Protein AF-A0A350V655-F1 (afdb_monomer_lite)

pLDDT: mean 82.59, std 9.36, range [51.19, 95.25]

Sequence (302 aa):
MINDILISLKDNIQKRSKNPILGTFTVVYIIKNWELFYSVLFFDSNLNLEQRLQYIRNYFQYHNFWSNFFECALISVLVVFLTYLSLAFGRYVSSFYSSKVEKWIFKNTDNKKIVLKDEYDELMEKKIKFEKKYEQERNEKTDIIVARDEEINRYLELIASKNDNEVINNLKAENESMRSQIRGLNQERESLKKLIENQQEKIKQIENNIIESDNELVSTNITRKTYKELVNSHQLELFEKVNFDANAGKEYWGVSQSYDKLISMGLVKIIRTTNSNFYRVELTDLGQAVAKMILNDKLNNK

Radius of gyration: 83.19 Å; chains: 1; bounding box: 153×52×204 Å

Secondary structure (DSSP, 8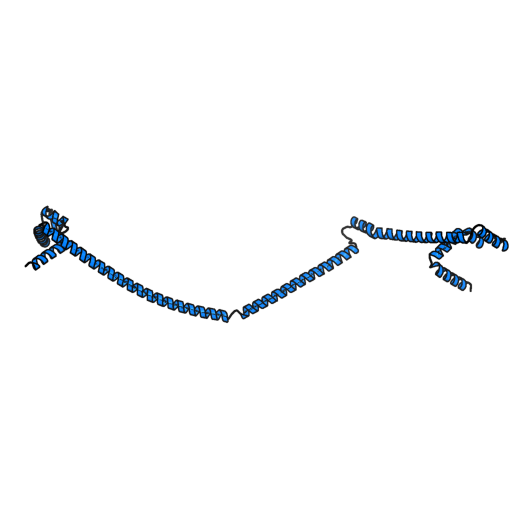-state):
-HHHHHHHHHHHHHHHHTSHHHHHHHHHHHHHTHHHHHHHHS--TT--HHHHHHHHHHHHHHS-HHHHHHHHHHHHHHHHHHHHHHHHHHHHHHHHIIIIIHHHHHHHH-TTT---HHHHHHHHHHHHHHHHHHHHHHHHHHHHHHHHHHHHHHHHHHHHHHSSSHHHHHHHHHHHHHHHHHHHHHHHHHHHHHHHHHHHHHHHHHHHHHHHHHHHHHHHHHHHHHHHHHHHTT-HHHHHHHHHHHHTT-EEES--GGGHHHHHTTSEEEEE-SSSSEEEEEE-HHHHHHHHHHHHHHHHT-

Structure (mmCIF, N/CA/C/O backbone):
data_AF-A0A350V655-F1
#
_entry.id   AF-A0A350V655-F1
#
loop_
_atom_site.group_PDB
_atom_site.id
_atom_site.type_symbol
_atom_site.label_atom_id
_atom_site.label_alt_id
_atom_site.label_comp_id
_atom_site.label_asym_id
_atom_site.label_entity_id
_atom_site.label_seq_id
_atom_site.pdbx_PDB_ins_code
_atom_site.Cartn_x
_atom_site.Cartn_y
_atom_site.Cartn_z
_atom_site.occupancy
_atom_site.B_iso_or_equiv
_atom_site.auth_seq_id
_atom_site.auth_comp_id
_atom_site.auth_asym_id
_atom_site.auth_atom_id
_atom_site.pdbx_PDB_model_num
ATOM 1 N N . MET A 1 1 ? 55.830 -9.865 -66.331 1.00 56.59 1 MET A N 1
ATOM 2 C CA . MET A 1 1 ? 56.252 -8.457 -66.520 1.00 56.59 1 MET A CA 1
ATOM 3 C C . MET A 1 1 ? 55.086 -7.501 -66.754 1.00 56.59 1 MET A C 1
ATOM 5 O O . MET A 1 1 ? 54.827 -6.711 -65.862 1.00 56.59 1 MET A O 1
ATOM 9 N N . ILE A 1 2 ? 54.345 -7.558 -67.873 1.00 60.03 2 ILE A N 1
ATOM 10 C CA . ILE A 1 2 ? 53.200 -6.639 -68.106 1.00 60.03 2 ILE A CA 1
ATOM 11 C C . ILE A 1 2 ? 52.105 -6.823 -67.041 1.00 60.03 2 ILE A C 1
ATOM 13 O O . ILE A 1 2 ? 51.605 -5.848 -66.491 1.00 60.03 2 ILE A O 1
ATOM 17 N N . ASN A 1 3 ? 51.806 -8.072 -66.676 1.00 63.88 3 ASN A N 1
ATOM 18 C CA . ASN A 1 3 ? 50.834 -8.374 -65.624 1.00 63.88 3 ASN A CA 1
ATOM 19 C C . ASN A 1 3 ? 51.290 -7.876 -64.243 1.00 63.88 3 ASN A C 1
ATOM 21 O O . ASN A 1 3 ? 50.474 -7.349 -63.501 1.00 63.88 3 ASN A O 1
ATOM 25 N N . ASP A 1 4 ? 52.586 -7.945 -63.924 1.00 70.12 4 ASP A N 1
ATOM 26 C CA . ASP A 1 4 ? 53.128 -7.462 -62.642 1.00 70.12 4 ASP A CA 1
ATOM 27 C C . ASP A 1 4 ? 53.111 -5.924 -62.559 1.00 70.12 4 ASP A C 1
ATOM 29 O O . ASP A 1 4 ? 52.858 -5.342 -61.501 1.00 70.12 4 ASP A O 1
ATOM 33 N N . ILE A 1 5 ? 53.306 -5.245 -63.695 1.00 72.44 5 ILE A N 1
ATOM 34 C CA . ILE A 1 5 ? 53.156 -3.787 -63.820 1.00 72.44 5 ILE A CA 1
ATOM 35 C C . ILE A 1 5 ? 51.682 -3.386 -63.664 1.00 72.44 5 ILE A C 1
ATOM 37 O O . ILE A 1 5 ? 51.371 -2.454 -62.929 1.00 72.44 5 ILE A O 1
ATOM 41 N N . LEU A 1 6 ? 50.750 -4.114 -64.285 1.00 72.50 6 LEU A N 1
ATOM 42 C CA . LEU A 1 6 ? 49.314 -3.855 -64.132 1.00 72.50 6 LEU A CA 1
ATOM 43 C C . LEU A 1 6 ? 48.821 -4.123 -62.705 1.00 72.50 6 LEU A C 1
ATOM 45 O O . LEU A 1 6 ? 48.023 -3.345 -62.186 1.00 72.50 6 LEU A O 1
ATOM 49 N N . ILE A 1 7 ? 49.316 -5.175 -62.049 1.00 74.50 7 ILE A N 1
ATOM 50 C CA . ILE A 1 7 ? 48.979 -5.500 -60.656 1.00 74.50 7 ILE A CA 1
ATOM 51 C C . ILE A 1 7 ? 49.540 -4.430 -59.709 1.00 74.50 7 ILE A C 1
ATOM 53 O O . ILE A 1 7 ? 48.806 -3.924 -58.865 1.00 74.50 7 ILE A O 1
ATOM 57 N N . SER A 1 8 ? 50.790 -3.996 -59.891 1.00 69.31 8 SER A N 1
ATOM 58 C CA . SER A 1 8 ? 51.398 -2.945 -59.057 1.00 69.31 8 SER A CA 1
ATOM 59 C C . SER A 1 8 ? 50.798 -1.548 -59.283 1.00 69.31 8 SER A C 1
ATOM 61 O O . SER A 1 8 ? 50.688 -0.764 -58.335 1.00 69.31 8 SER A O 1
ATOM 63 N N . LEU A 1 9 ? 50.343 -1.234 -60.501 1.00 70.00 9 LEU A N 1
ATOM 64 C CA . LEU A 1 9 ? 49.565 -0.024 -60.784 1.00 70.00 9 LEU A CA 1
ATOM 65 C C . LEU A 1 9 ? 48.169 -0.107 -60.167 1.00 70.00 9 LEU A C 1
ATOM 67 O O . LEU A 1 9 ? 47.741 0.845 -59.518 1.00 70.00 9 LEU A O 1
ATOM 71 N N . LYS A 1 10 ? 47.483 -1.248 -60.300 1.00 75.81 10 LYS A N 1
ATOM 72 C CA . LYS A 1 10 ? 46.170 -1.484 -59.689 1.00 75.81 10 LYS A CA 1
ATOM 73 C C . LYS A 1 10 ? 46.236 -1.369 -58.169 1.00 75.81 10 LYS A C 1
ATOM 75 O O . LYS A 1 10 ? 45.408 -0.670 -57.598 1.00 75.81 10 LYS A O 1
ATOM 80 N N . ASP A 1 11 ? 47.242 -1.955 -57.526 1.00 72.44 11 ASP A N 1
ATOM 81 C CA . ASP A 1 11 ? 47.424 -1.880 -56.073 1.00 72.44 11 ASP A CA 1
ATOM 82 C C . ASP A 1 11 ? 47.745 -0.457 -55.598 1.00 72.44 11 ASP A C 1
ATOM 84 O O . ASP A 1 11 ? 47.251 -0.025 -54.553 1.00 72.44 11 ASP A O 1
ATOM 88 N N . ASN A 1 12 ? 48.524 0.313 -56.365 1.00 68.44 12 ASN A N 1
ATOM 89 C CA . ASN A 1 12 ? 48.791 1.721 -56.058 1.00 68.44 12 ASN A CA 1
ATOM 90 C C . ASN A 1 12 ? 47.565 2.611 -56.268 1.00 68.44 12 ASN A C 1
ATOM 92 O O . ASN A 1 12 ? 47.279 3.463 -55.423 1.00 68.44 12 ASN A O 1
ATOM 96 N N . ILE A 1 13 ? 46.819 2.401 -57.353 1.00 69.00 13 ILE A N 1
ATOM 97 C CA . ILE A 1 13 ? 45.559 3.098 -57.618 1.00 69.00 13 ILE A CA 1
ATOM 98 C C . ILE A 1 13 ? 44.549 2.737 -56.530 1.00 69.00 13 ILE A C 1
ATOM 100 O O . ILE A 1 13 ? 43.939 3.632 -55.964 1.00 69.00 13 ILE A O 1
ATOM 104 N N . GLN A 1 14 ? 44.436 1.468 -56.138 1.00 67.94 14 GLN A N 1
ATOM 105 C CA . GLN A 1 14 ? 43.523 1.023 -55.088 1.00 67.94 14 GLN A CA 1
ATOM 106 C C . GLN A 1 14 ? 43.911 1.584 -53.714 1.00 67.94 14 GLN A C 1
ATOM 108 O O . GLN A 1 14 ? 43.038 2.011 -52.960 1.00 67.94 14 GLN A O 1
ATOM 113 N N . LYS A 1 15 ? 45.205 1.651 -53.375 1.00 65.38 15 LYS A N 1
ATOM 114 C CA . LYS A 1 15 ? 45.674 2.262 -52.117 1.00 65.38 15 LYS A CA 1
ATOM 115 C C . LYS A 1 15 ? 45.481 3.782 -52.087 1.00 65.38 15 LYS A C 1
ATOM 117 O O . LYS A 1 15 ? 45.129 4.305 -51.034 1.00 65.38 15 LYS A O 1
ATOM 122 N N . ARG A 1 16 ? 45.669 4.490 -53.207 1.00 59.31 16 ARG A N 1
ATOM 123 C CA . ARG A 1 16 ? 45.505 5.959 -53.288 1.00 59.31 16 ARG A CA 1
ATOM 124 C C . ARG A 1 16 ? 44.051 6.397 -53.506 1.00 59.31 16 ARG A C 1
ATOM 126 O O . ARG A 1 16 ? 43.653 7.430 -52.981 1.00 59.31 16 ARG A O 1
ATOM 133 N N . SER A 1 17 ? 43.242 5.586 -54.186 1.00 60.31 17 SER A N 1
ATOM 134 C CA . SER A 1 17 ? 41.799 5.791 -54.398 1.00 60.31 17 SER A CA 1
ATOM 135 C C . SER A 1 17 ? 40.975 5.564 -53.124 1.00 60.31 17 SER A C 1
ATOM 137 O O . SER A 1 17 ? 39.881 6.107 -53.008 1.00 60.31 17 SER A O 1
ATOM 139 N N . LYS A 1 18 ? 41.527 4.867 -52.115 1.00 66.12 18 LYS A N 1
ATOM 140 C CA . LYS A 1 18 ? 40.966 4.838 -50.750 1.00 66.12 18 LYS A CA 1
ATOM 141 C C . LYS A 1 18 ? 40.900 6.218 -50.091 1.00 66.12 18 LYS A C 1
ATOM 143 O O . LYS A 1 18 ? 40.160 6.367 -49.125 1.00 66.12 18 LYS A O 1
ATOM 148 N N . ASN A 1 19 ? 41.655 7.209 -50.575 1.00 73.56 19 ASN A N 1
ATOM 149 C CA . ASN A 1 19 ? 41.473 8.591 -50.157 1.00 73.56 19 ASN A CA 1
ATOM 150 C C . ASN A 1 19 ? 40.408 9.247 -51.062 1.00 73.56 19 ASN A C 1
ATOM 152 O O . ASN A 1 19 ? 40.711 9.570 -52.217 1.00 73.56 19 ASN A O 1
ATOM 156 N N . PRO A 1 20 ? 39.176 9.465 -50.561 1.00 74.50 20 PRO A N 1
ATOM 157 C CA . PRO A 1 20 ? 38.075 9.988 -51.370 1.00 74.50 20 PRO A CA 1
ATOM 158 C C . PRO A 1 20 ? 38.376 11.379 -51.942 1.00 74.50 20 PRO A C 1
ATOM 160 O O . PRO A 1 20 ? 37.878 11.718 -53.015 1.00 74.50 20 PRO A O 1
ATOM 163 N N . ILE A 1 21 ? 39.238 12.161 -51.283 1.00 79.62 21 ILE A N 1
ATOM 164 C CA . ILE A 1 21 ? 39.638 13.495 -51.743 1.00 79.62 21 ILE A CA 1
ATOM 165 C C . ILE A 1 21 ? 40.562 13.384 -52.955 1.00 79.62 21 ILE A C 1
ATOM 167 O O . ILE A 1 21 ? 40.331 14.056 -53.954 1.00 79.62 21 ILE A O 1
ATOM 171 N N . LEU A 1 22 ? 41.569 12.504 -52.911 1.00 82.44 22 LEU A N 1
ATOM 172 C CA . LEU A 1 22 ? 42.492 12.315 -54.037 1.00 82.44 22 LEU A CA 1
ATOM 173 C C . LEU A 1 22 ? 41.791 11.706 -55.254 1.00 82.44 22 LEU A C 1
ATOM 175 O O . LEU A 1 22 ? 42.066 12.114 -56.381 1.00 82.44 22 LEU A O 1
ATOM 179 N N . GLY A 1 23 ? 40.869 10.764 -55.035 1.00 83.75 23 GLY A N 1
ATOM 180 C CA . GLY A 1 23 ? 40.060 10.189 -56.111 1.00 83.75 23 GLY A CA 1
ATOM 181 C C . GLY A 1 23 ? 39.175 11.241 -56.779 1.00 83.75 23 GLY A C 1
ATOM 182 O O . GLY A 1 23 ? 39.242 11.412 -57.995 1.00 83.75 23 GLY A O 1
ATOM 183 N N . THR A 1 24 ? 38.418 12.001 -55.981 1.00 88.12 24 THR A N 1
ATOM 184 C CA . THR A 1 24 ? 37.552 13.078 -56.491 1.00 88.12 24 THR A CA 1
ATOM 185 C C . THR A 1 24 ? 38.370 14.153 -57.200 1.00 88.12 24 THR A C 1
ATOM 187 O O . THR A 1 24 ? 38.018 14.550 -58.306 1.00 88.12 24 THR A O 1
ATOM 190 N N . PHE A 1 25 ? 39.509 14.549 -56.628 1.00 90.69 25 PHE A N 1
ATOM 191 C CA . PHE A 1 25 ? 40.435 15.488 -57.255 1.00 90.69 25 PHE A CA 1
ATOM 192 C C . PHE A 1 25 ? 40.953 15.009 -58.602 1.00 90.69 25 PHE A C 1
ATOM 194 O O . PHE A 1 25 ? 40.927 15.766 -59.566 1.00 90.69 25 PHE A O 1
ATOM 201 N N . THR A 1 26 ? 41.366 13.746 -58.693 1.00 88.12 26 THR A N 1
ATOM 202 C CA . THR A 1 26 ? 41.829 13.164 -59.958 1.00 88.12 26 THR A CA 1
ATOM 203 C C . THR A 1 26 ? 40.739 13.240 -61.028 1.00 88.12 26 THR A C 1
ATOM 205 O O . THR A 1 26 ? 41.007 13.674 -62.145 1.00 88.12 26 THR A O 1
ATOM 208 N N . VAL A 1 27 ? 39.498 12.882 -60.684 1.00 89.06 27 VAL A N 1
ATOM 209 C CA . VAL A 1 27 ? 38.359 12.919 -61.616 1.00 89.06 27 VAL A CA 1
ATOM 210 C C . VAL A 1 27 ? 38.028 14.351 -62.041 1.00 89.06 27 VAL A C 1
ATOM 212 O O . VAL A 1 27 ? 37.918 14.619 -63.235 1.00 89.06 27 VAL A O 1
ATOM 215 N N . VAL A 1 28 ? 37.922 15.285 -61.092 1.00 92.31 28 VAL A N 1
ATOM 216 C CA . VAL A 1 28 ? 37.649 16.706 -61.371 1.00 92.31 28 VAL A CA 1
ATOM 217 C C . VAL A 1 28 ? 38.747 17.309 -62.243 1.00 92.31 28 VAL A C 1
ATOM 219 O O . VAL A 1 28 ? 38.447 18.013 -63.205 1.00 92.31 28 VAL A O 1
ATOM 222 N N . TYR A 1 29 ? 40.012 16.999 -61.953 1.00 91.25 29 TYR A N 1
ATOM 223 C CA . TYR A 1 29 ? 41.146 17.482 -62.730 1.00 91.25 29 TYR A CA 1
ATOM 224 C C . TYR A 1 29 ? 41.112 16.952 -64.168 1.00 91.25 29 TYR A C 1
ATOM 226 O O . TYR A 1 29 ? 41.324 17.734 -65.092 1.00 91.25 29 TYR A O 1
ATOM 234 N N . ILE A 1 30 ? 40.793 15.668 -64.373 1.00 90.00 30 ILE A N 1
ATOM 235 C CA . ILE A 1 30 ? 40.651 15.077 -65.714 1.00 90.00 30 ILE A CA 1
ATOM 236 C C . ILE A 1 30 ? 39.501 15.719 -66.489 1.00 90.00 30 ILE A C 1
ATOM 238 O O . ILE A 1 30 ? 39.691 16.095 -67.640 1.00 90.00 30 ILE A O 1
ATOM 242 N N . ILE A 1 31 ? 38.330 15.876 -65.865 1.00 91.31 31 ILE A N 1
ATOM 243 C CA . ILE A 1 31 ? 37.149 16.463 -66.517 1.00 91.31 31 ILE A CA 1
ATOM 244 C C . ILE A 1 31 ? 37.403 17.926 -66.888 1.00 91.31 31 ILE A C 1
ATOM 246 O O . ILE A 1 31 ? 37.056 18.361 -67.982 1.00 91.31 31 ILE A O 1
ATOM 250 N N . LYS A 1 32 ? 38.020 18.701 -65.995 1.00 88.88 32 LYS A N 1
ATOM 251 C CA . LYS A 1 32 ? 38.273 20.119 -66.252 1.00 88.88 32 LYS A CA 1
ATOM 252 C C . LYS A 1 32 ? 39.382 20.338 -67.279 1.00 88.88 32 LYS A C 1
ATOM 254 O O . LYS A 1 32 ? 39.274 21.223 -68.118 1.00 88.88 32 LYS A O 1
ATOM 259 N N . ASN A 1 33 ? 40.431 19.521 -67.235 1.00 90.06 33 ASN A N 1
ATOM 260 C CA . ASN A 1 33 ? 41.549 19.578 -68.176 1.00 90.06 33 ASN A CA 1
ATOM 261 C C . ASN A 1 33 ? 41.369 18.570 -69.316 1.00 90.06 33 ASN A C 1
ATOM 263 O O . ASN A 1 33 ? 42.355 18.027 -69.816 1.00 90.06 33 ASN A O 1
ATOM 267 N N . TRP A 1 34 ? 40.124 18.280 -69.712 1.00 89.00 34 TRP A N 1
ATOM 268 C CA . TRP A 1 34 ? 39.843 17.195 -70.651 1.00 89.00 34 TRP A CA 1
ATOM 269 C C . TRP A 1 34 ? 40.555 17.399 -71.990 1.00 89.00 34 TRP A C 1
ATOM 271 O O . TRP A 1 34 ? 40.986 16.417 -72.571 1.00 89.00 34 TRP A O 1
ATOM 281 N N . GLU A 1 35 ? 40.766 18.640 -72.441 1.00 84.81 35 GLU A N 1
ATOM 282 C CA . GLU A 1 35 ? 41.516 18.957 -73.667 1.00 84.81 35 GLU A CA 1
ATOM 283 C C . GLU A 1 35 ? 42.987 18.520 -73.583 1.00 84.81 35 GLU A C 1
ATOM 285 O O . GLU A 1 35 ? 43.537 17.958 -74.533 1.00 84.81 35 GLU A O 1
ATOM 290 N N . LEU A 1 36 ? 43.623 18.700 -72.420 1.00 86.00 36 LEU A N 1
ATOM 291 C CA . LEU A 1 36 ? 44.989 18.238 -72.169 1.00 86.00 36 LEU A CA 1
ATOM 292 C C . LEU A 1 36 ? 45.051 16.705 -72.156 1.00 86.00 36 LEU A C 1
ATOM 294 O O . LEU A 1 36 ? 45.946 16.115 -72.752 1.00 86.00 36 LEU A O 1
ATOM 298 N N . PHE A 1 37 ? 44.097 16.039 -71.504 1.00 85.19 37 PHE A N 1
ATOM 299 C CA . PHE A 1 37 ? 44.066 14.573 -71.473 1.00 85.19 37 PHE A CA 1
ATOM 300 C C . PHE A 1 37 ? 43.692 13.970 -72.829 1.00 85.19 37 PHE A C 1
ATOM 302 O O . PHE A 1 37 ? 44.293 12.985 -73.249 1.00 85.19 37 PHE A O 1
ATOM 309 N N . TYR A 1 38 ? 42.731 14.569 -73.527 1.00 84.19 38 TYR A N 1
ATOM 310 C CA . TYR A 1 38 ? 42.277 14.142 -74.842 1.00 84.19 38 TYR A CA 1
ATOM 311 C C . TYR A 1 38 ? 43.380 14.304 -75.876 1.00 84.19 38 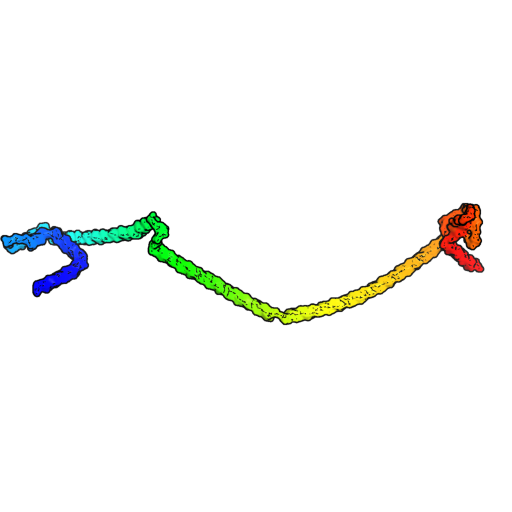TYR A C 1
ATOM 313 O O . TYR A 1 38 ? 43.653 13.353 -76.597 1.00 84.19 38 TYR A O 1
ATOM 321 N N . SER A 1 39 ? 44.063 15.454 -75.896 1.00 81.31 39 SER A N 1
ATOM 322 C CA . SER A 1 39 ? 45.237 15.632 -76.750 1.00 81.31 39 SER A CA 1
ATOM 323 C C . SER A 1 39 ? 46.270 14.550 -76.445 1.00 81.31 39 SER A C 1
ATOM 325 O O . SER A 1 39 ? 46.598 13.796 -77.346 1.00 81.31 39 SER A O 1
ATOM 327 N N . VAL A 1 40 ? 46.678 14.358 -75.183 1.00 79.75 40 VAL A N 1
ATOM 328 C CA . VAL A 1 40 ? 47.679 13.342 -74.796 1.00 79.75 40 VAL A CA 1
ATOM 329 C C . VAL A 1 40 ? 47.305 11.908 -75.205 1.00 79.75 40 VAL A C 1
ATOM 331 O O . VAL A 1 40 ? 48.194 11.136 -75.573 1.00 79.75 40 VAL A O 1
ATOM 334 N N . LEU A 1 41 ? 46.023 11.538 -75.136 1.00 80.00 41 LEU A N 1
ATOM 335 C CA . LEU A 1 41 ? 45.550 10.167 -75.365 1.00 80.00 41 LEU A CA 1
ATOM 336 C C . LEU A 1 41 ? 45.116 9.878 -76.812 1.00 80.00 41 LEU A C 1
ATOM 338 O O . LEU A 1 41 ? 45.267 8.743 -77.262 1.00 80.00 41 LEU A O 1
ATOM 342 N N . PHE A 1 42 ? 44.590 10.866 -77.538 1.00 74.44 42 PHE A N 1
ATOM 343 C CA . PHE A 1 42 ? 43.956 10.701 -78.853 1.00 74.44 42 PHE A CA 1
ATOM 344 C C . PHE A 1 42 ? 44.612 11.590 -79.915 1.00 74.44 42 PHE A C 1
ATOM 346 O O . PHE A 1 42 ? 43.968 12.429 -80.546 1.00 74.44 42 PHE A O 1
ATOM 353 N N . PHE A 1 43 ? 45.914 11.400 -80.123 1.00 68.25 43 PHE A N 1
ATOM 354 C CA . PHE A 1 43 ? 46.646 12.118 -81.163 1.00 68.25 43 PHE A CA 1
ATOM 355 C C . PHE A 1 43 ? 46.505 11.482 -82.546 1.00 68.25 43 PHE A C 1
ATOM 357 O O . PHE A 1 43 ? 46.532 10.261 -82.701 1.00 68.25 43 PHE A O 1
ATOM 364 N N . ASP A 1 44 ? 46.461 12.345 -83.560 1.00 68.50 44 ASP A N 1
ATOM 365 C CA . ASP A 1 44 ? 46.576 11.954 -84.958 1.00 68.50 44 ASP A CA 1
ATOM 366 C C . ASP A 1 44 ? 48.002 11.449 -85.261 1.00 68.50 44 ASP A C 1
ATOM 368 O O . ASP A 1 44 ? 49.003 12.016 -84.806 1.00 68.50 44 ASP A O 1
ATOM 372 N N . SER A 1 45 ? 48.099 10.366 -86.033 1.00 68.44 45 SER A N 1
ATOM 373 C CA . SER A 1 45 ? 49.349 9.642 -86.326 1.00 68.44 45 SER A CA 1
ATOM 374 C C . SER A 1 45 ? 50.410 10.478 -87.059 1.00 68.44 45 SER A C 1
ATOM 376 O O . SER A 1 45 ? 51.583 10.110 -87.074 1.00 68.44 45 SER A O 1
ATOM 378 N N . ASN A 1 46 ? 50.014 11.633 -87.601 1.00 69.81 46 ASN A N 1
ATOM 379 C CA . ASN A 1 46 ? 50.835 12.509 -88.436 1.00 69.81 46 ASN A CA 1
ATOM 380 C C . ASN A 1 46 ? 51.576 13.634 -87.678 1.00 69.81 46 ASN A C 1
ATOM 382 O O . ASN A 1 46 ? 52.259 14.437 -88.312 1.00 69.81 46 ASN A O 1
ATOM 386 N N . LEU A 1 47 ? 51.461 13.733 -86.345 1.00 71.00 47 LEU A N 1
ATOM 387 C CA . LEU A 1 47 ? 52.100 14.807 -85.560 1.00 71.00 47 LEU A CA 1
ATOM 388 C C . LEU A 1 47 ? 53.480 14.420 -85.002 1.00 71.00 47 LEU A C 1
ATOM 390 O O . LEU A 1 47 ? 53.610 13.449 -84.242 1.00 71.00 47 LEU A O 1
ATOM 394 N N . ASN A 1 48 ? 54.485 15.258 -85.287 1.00 77.56 48 ASN A N 1
ATOM 395 C CA . ASN A 1 48 ? 55.857 15.133 -84.778 1.00 77.56 48 ASN A CA 1
ATOM 396 C C . ASN A 1 48 ? 55.942 15.445 -83.272 1.00 77.56 48 ASN A C 1
ATOM 398 O O . ASN A 1 48 ? 55.209 16.286 -82.753 1.00 77.56 48 ASN A O 1
ATOM 402 N N . LEU A 1 49 ? 56.877 14.800 -82.560 1.00 77.69 49 LEU A N 1
ATOM 403 C CA . LEU A 1 49 ? 57.079 14.953 -81.106 1.00 77.69 49 LEU A CA 1
ATOM 404 C C . LEU A 1 49 ? 57.227 16.421 -80.663 1.00 77.69 49 LEU A C 1
ATOM 406 O O . LEU A 1 49 ? 56.731 16.809 -79.607 1.00 77.69 49 LEU A O 1
ATOM 410 N N . GLU A 1 50 ? 57.878 17.243 -81.482 1.00 81.19 50 GLU A N 1
ATOM 411 C CA . GLU A 1 50 ? 58.099 18.663 -81.208 1.00 81.19 50 GLU A CA 1
ATOM 412 C C . GLU A 1 50 ? 56.790 19.464 -81.164 1.00 81.19 50 GLU A C 1
ATOM 414 O O . GLU A 1 50 ? 56.564 20.233 -80.229 1.00 81.19 50 GLU A O 1
ATOM 419 N N . GLN A 1 51 ? 55.872 19.195 -82.096 1.00 80.56 51 GLN A N 1
ATOM 420 C CA . GLN A 1 51 ? 54.547 19.822 -82.127 1.00 80.56 51 GLN A CA 1
ATOM 421 C C . GLN A 1 51 ? 53.723 19.444 -80.886 1.00 80.56 51 GLN A C 1
ATOM 423 O O . GLN A 1 51 ? 52.964 20.261 -80.367 1.00 80.56 51 GLN A O 1
ATOM 428 N N . ARG A 1 52 ? 53.925 18.232 -80.348 1.00 77.62 52 ARG A N 1
ATOM 429 C CA . ARG A 1 52 ? 53.259 17.763 -79.118 1.00 77.62 52 ARG A CA 1
ATOM 430 C C . ARG A 1 52 ? 53.737 18.530 -77.893 1.00 77.62 52 ARG A C 1
ATOM 432 O O . ARG A 1 52 ? 52.929 19.003 -77.096 1.00 77.62 52 ARG A O 1
ATOM 439 N N . LEU A 1 53 ? 55.052 18.680 -77.753 1.00 82.56 53 LEU A N 1
ATOM 440 C CA . LEU A 1 53 ? 55.633 19.462 -76.663 1.00 82.56 53 LEU A CA 1
ATOM 441 C C . LEU A 1 53 ? 55.230 20.933 -76.767 1.00 82.56 53 LEU A C 1
ATOM 443 O O . LEU A 1 53 ? 54.964 21.560 -75.743 1.00 82.56 53 LEU A O 1
ATOM 447 N N . GLN A 1 54 ? 55.140 21.472 -77.984 1.00 85.00 54 GLN A N 1
ATOM 448 C CA . GLN A 1 54 ? 54.685 22.839 -78.212 1.00 85.00 54 GLN A CA 1
ATOM 449 C C . GLN A 1 54 ? 53.218 23.031 -77.811 1.00 85.00 54 GLN A C 1
ATOM 451 O O . GLN A 1 54 ? 52.915 23.999 -77.121 1.00 85.00 54 GLN A O 1
ATOM 456 N N . TYR A 1 55 ? 52.326 22.094 -78.146 1.00 84.62 55 TYR A N 1
ATOM 457 C CA . TYR A 1 55 ? 50.926 22.150 -77.715 1.00 84.62 55 TYR A CA 1
ATOM 458 C C . TYR A 1 55 ? 50.794 22.152 -76.184 1.00 84.62 55 TYR A C 1
ATOM 460 O O . TYR A 1 55 ? 50.126 23.019 -75.625 1.00 84.62 55 TYR A O 1
ATOM 468 N N . ILE A 1 56 ? 51.491 21.244 -75.490 1.00 84.62 56 ILE A N 1
ATOM 469 C CA . ILE A 1 56 ? 51.463 21.170 -74.018 1.00 84.62 56 ILE A CA 1
ATOM 470 C C . ILE A 1 56 ? 52.036 22.450 -73.391 1.00 84.62 56 ILE A C 1
ATOM 472 O O . ILE A 1 56 ? 51.491 22.965 -72.415 1.00 84.62 56 ILE A O 1
ATOM 476 N N . ARG A 1 57 ? 53.122 22.998 -73.954 1.00 85.12 57 ARG A N 1
ATOM 477 C CA . ARG A 1 57 ? 53.700 24.272 -73.494 1.00 85.12 57 ARG A CA 1
ATOM 478 C C . ARG A 1 57 ? 52.719 25.426 -73.674 1.00 85.12 57 ARG A C 1
ATOM 480 O O . ARG A 1 57 ? 52.536 26.191 -72.733 1.00 85.12 57 ARG A O 1
ATOM 487 N N . ASN A 1 58 ? 52.064 25.515 -74.830 1.00 87.00 58 ASN A N 1
ATOM 488 C CA . ASN A 1 58 ? 51.058 26.540 -75.098 1.00 87.00 58 ASN A CA 1
ATOM 489 C C . ASN A 1 58 ? 49.875 26.403 -74.129 1.00 87.00 58 ASN A C 1
ATOM 491 O O . ASN A 1 58 ? 49.443 27.398 -73.554 1.00 87.00 58 ASN A O 1
ATOM 495 N N . TYR A 1 59 ? 49.411 25.179 -73.861 1.00 87.25 59 TYR A N 1
ATOM 496 C CA . TYR A 1 59 ? 48.346 24.927 -72.889 1.00 87.25 59 TYR A CA 1
ATOM 497 C C . TYR A 1 59 ? 48.674 25.514 -71.509 1.00 87.25 59 TYR A C 1
ATOM 499 O O . TYR A 1 59 ? 47.867 26.253 -70.951 1.00 87.25 59 TYR A O 1
ATOM 507 N N . PHE A 1 60 ? 49.880 25.269 -70.984 1.00 85.81 60 PHE A N 1
ATOM 508 C CA . PHE A 1 60 ? 50.301 25.815 -69.685 1.00 85.81 60 PHE A CA 1
ATOM 509 C C . PHE A 1 60 ? 50.689 27.304 -69.707 1.00 85.81 60 PHE A C 1
ATOM 511 O O . PHE A 1 60 ? 50.822 27.907 -68.642 1.00 85.81 60 PHE A O 1
ATOM 518 N N . GLN A 1 61 ? 50.852 27.914 -70.886 1.00 85.19 61 GLN A N 1
ATOM 519 C CA . GLN A 1 61 ? 50.975 29.370 -71.014 1.00 85.19 61 GLN A CA 1
ATOM 520 C C . GLN A 1 61 ? 49.619 30.065 -70.868 1.00 85.19 61 GLN A C 1
ATOM 522 O O . GLN A 1 61 ? 49.532 31.084 -70.185 1.00 85.19 61 GLN A O 1
ATOM 527 N N . TYR A 1 62 ? 48.563 29.510 -71.470 1.00 84.56 62 TYR A N 1
ATOM 528 C CA . TYR A 1 62 ? 47.204 30.055 -71.360 1.00 84.56 62 TYR A CA 1
ATOM 529 C C . TYR A 1 62 ? 46.518 29.662 -70.045 1.00 84.56 62 TYR A C 1
ATOM 531 O O . TYR A 1 62 ? 45.777 30.456 -69.468 1.00 84.56 62 TYR A O 1
ATOM 539 N N . HIS A 1 63 ? 46.805 28.465 -69.531 1.00 85.44 63 HIS A N 1
ATOM 540 C CA . HIS A 1 63 ? 46.278 27.964 -68.267 1.00 85.44 63 HIS A CA 1
ATOM 541 C C . HIS A 1 63 ? 47.393 27.850 -67.230 1.00 85.44 63 HIS A C 1
ATOM 543 O O . HIS A 1 63 ? 48.159 26.885 -67.213 1.00 85.44 63 HIS A O 1
ATOM 549 N N . ASN A 1 64 ? 47.454 28.817 -66.310 1.00 87.88 64 ASN A N 1
ATOM 550 C CA . ASN A 1 64 ? 48.399 28.764 -65.198 1.00 87.88 64 ASN A CA 1
ATOM 551 C C . ASN A 1 64 ? 48.168 27.487 -64.371 1.00 87.88 64 ASN A C 1
ATOM 553 O O . ASN A 1 64 ? 47.106 27.307 -63.767 1.00 87.88 64 ASN A O 1
ATOM 557 N N . PHE A 1 65 ? 49.191 26.628 -64.325 1.00 85.50 65 PHE A N 1
ATOM 558 C CA . PHE A 1 65 ? 49.158 25.342 -63.631 1.00 85.50 65 PHE A CA 1
ATOM 559 C C . PHE A 1 65 ? 48.678 25.473 -62.183 1.00 85.50 65 PHE A C 1
ATOM 561 O O . PHE A 1 65 ? 47.778 24.746 -61.771 1.00 85.50 65 PHE A O 1
ATOM 568 N N . TRP A 1 66 ? 49.235 26.419 -61.423 1.00 89.12 66 TRP A N 1
ATOM 569 C CA . TRP A 1 66 ? 48.922 26.571 -60.001 1.00 89.12 66 TRP A CA 1
ATOM 570 C C . TRP A 1 66 ? 47.488 27.037 -59.781 1.00 89.12 66 TRP A C 1
ATOM 572 O O . TRP A 1 66 ? 46.783 26.472 -58.951 1.00 89.12 66 TRP A O 1
ATOM 582 N N . SER A 1 67 ? 47.034 28.022 -60.558 1.00 88.44 67 SER A N 1
ATOM 583 C CA . SER A 1 67 ? 45.656 28.519 -60.473 1.00 88.44 67 SER A CA 1
ATOM 584 C C . SER A 1 67 ? 44.654 27.407 -60.780 1.00 88.44 67 SER A C 1
ATOM 586 O O . SER A 1 67 ? 43.737 27.161 -59.997 1.00 88.44 67 SER A O 1
ATOM 588 N N . ASN A 1 68 ? 44.889 26.660 -61.858 1.00 88.69 68 ASN A N 1
ATOM 589 C CA . ASN A 1 68 ? 44.019 25.567 -62.263 1.00 88.69 68 ASN A CA 1
ATOM 590 C C . ASN A 1 68 ? 44.042 24.400 -61.260 1.00 88.69 68 ASN A C 1
ATOM 592 O O . ASN A 1 68 ? 42.997 23.830 -60.941 1.00 88.69 68 ASN A O 1
ATOM 596 N N . PHE A 1 69 ? 45.214 24.086 -60.700 1.00 89.38 69 PHE A N 1
ATOM 597 C CA . PHE A 1 69 ? 45.373 23.079 -59.652 1.00 89.38 69 PHE A CA 1
ATOM 598 C C . PHE A 1 69 ? 44.565 23.432 -58.395 1.00 89.38 69 PHE A C 1
ATOM 600 O O . PHE A 1 69 ? 43.796 22.599 -57.913 1.00 89.38 69 PHE A O 1
ATOM 607 N N . PHE A 1 70 ? 44.682 24.664 -57.887 1.00 92.62 70 PHE A N 1
ATOM 608 C CA . PHE A 1 70 ? 43.924 25.110 -56.711 1.00 92.62 70 PHE A CA 1
ATOM 609 C C . PHE A 1 70 ? 42.420 25.160 -56.968 1.00 92.62 70 PHE A C 1
ATOM 611 O O . PHE A 1 70 ? 41.639 24.761 -56.105 1.00 92.62 70 PHE A O 1
ATOM 618 N N . GLU A 1 71 ? 42.002 25.593 -58.154 1.00 91.75 71 GLU A N 1
ATOM 619 C CA . GLU A 1 71 ? 40.586 25.624 -58.512 1.00 91.75 71 GLU A CA 1
ATOM 620 C C . GLU A 1 71 ? 40.000 24.204 -58.585 1.00 91.75 71 GLU A C 1
ATOM 622 O O . GLU A 1 71 ? 38.940 23.943 -58.018 1.00 91.75 71 GLU A O 1
ATOM 627 N N . CYS A 1 72 ? 40.727 23.249 -59.180 1.00 92.00 72 CYS A N 1
ATOM 628 C CA . CYS A 1 72 ? 40.350 21.833 -59.139 1.00 92.00 72 CYS A CA 1
ATOM 629 C C . CYS A 1 72 ? 40.273 21.313 -57.698 1.00 92.00 72 CYS A C 1
ATOM 631 O O . CYS A 1 72 ? 39.346 20.575 -57.361 1.00 92.00 72 CYS A O 1
ATOM 633 N N . ALA A 1 73 ? 41.220 21.697 -56.835 1.00 91.06 73 ALA A N 1
ATOM 634 C CA . ALA A 1 73 ? 41.251 21.270 -55.438 1.00 91.06 73 ALA A CA 1
ATOM 635 C C . ALA A 1 73 ? 40.024 21.781 -54.674 1.00 91.06 73 ALA A C 1
ATOM 637 O O . ALA A 1 73 ? 39.368 21.002 -53.981 1.00 91.06 73 ALA A O 1
ATOM 638 N N . LEU A 1 74 ? 39.660 23.049 -54.868 1.00 93.44 74 LEU A N 1
ATOM 639 C CA . LEU A 1 74 ? 38.492 23.666 -54.244 1.00 93.44 74 LEU A CA 1
ATOM 640 C C . LEU A 1 74 ? 37.189 23.014 -54.718 1.00 93.44 74 LEU A C 1
ATOM 642 O O . LEU A 1 74 ? 36.365 22.629 -53.887 1.00 93.44 74 LEU A O 1
ATOM 646 N N . ILE A 1 75 ? 37.027 22.817 -56.031 1.00 92.19 75 ILE A N 1
ATOM 647 C CA . ILE A 1 75 ? 35.855 22.128 -56.598 1.00 92.19 75 ILE A CA 1
ATOM 648 C C . ILE A 1 75 ? 35.743 20.714 -56.021 1.00 92.19 75 ILE A C 1
ATOM 650 O O . ILE A 1 75 ? 34.659 20.278 -55.647 1.00 92.19 75 ILE A O 1
ATOM 654 N N . SER A 1 76 ? 36.861 20.006 -55.881 1.00 91.06 76 SER A N 1
ATOM 655 C CA . SER A 1 76 ? 36.872 18.637 -55.356 1.00 91.06 76 SER A CA 1
ATOM 656 C C . SER A 1 76 ? 36.446 18.569 -53.895 1.00 91.06 76 SER A C 1
ATOM 658 O O . SER A 1 76 ? 35.654 17.703 -53.528 1.00 91.06 76 SER A O 1
ATOM 660 N N . VAL A 1 77 ? 36.918 19.503 -53.065 1.00 90.69 77 VAL A N 1
ATOM 661 C CA . VAL A 1 77 ? 36.466 19.633 -51.671 1.00 90.69 77 VAL A CA 1
ATOM 662 C C . VAL A 1 77 ? 34.967 19.925 -51.621 1.00 90.69 77 VAL A C 1
ATOM 664 O O . VAL A 1 77 ? 34.254 19.299 -50.839 1.00 90.69 77 VAL A O 1
ATOM 667 N N . LEU A 1 78 ? 34.472 20.813 -52.486 1.00 93.38 78 LEU A N 1
ATOM 668 C CA . LEU A 1 78 ? 33.053 21.156 -52.563 1.00 93.38 78 LEU A CA 1
ATOM 669 C C . LEU A 1 78 ? 32.192 19.956 -52.984 1.00 93.38 78 LEU A C 1
ATOM 671 O O . LEU A 1 78 ? 31.156 19.705 -52.372 1.00 93.38 78 LEU A O 1
ATOM 675 N N . VAL A 1 79 ? 32.627 19.173 -53.973 1.00 92.19 79 VAL A N 1
ATOM 676 C CA . VAL A 1 79 ? 31.926 17.955 -54.418 1.00 92.19 79 VAL A CA 1
ATOM 677 C C . VAL A 1 79 ? 31.871 16.911 -53.302 1.00 92.19 79 VAL A C 1
ATOM 679 O O . VAL A 1 79 ? 30.806 16.346 -53.038 1.00 92.19 79 VAL A O 1
ATOM 682 N N . VAL A 1 80 ? 32.985 16.675 -52.603 1.00 90.25 80 VAL A N 1
ATOM 683 C CA . VAL A 1 80 ? 33.023 15.758 -51.452 1.00 90.25 80 VAL A CA 1
ATOM 684 C C . VAL A 1 80 ? 32.093 16.252 -50.344 1.00 90.25 80 VAL A C 1
ATOM 686 O O . VAL A 1 80 ? 31.303 15.472 -49.810 1.00 90.25 80 VAL A O 1
ATOM 689 N N . PHE A 1 81 ? 32.128 17.548 -50.037 1.00 91.88 81 PHE A N 1
ATOM 690 C CA . PHE A 1 81 ? 31.252 18.165 -49.045 1.00 91.88 81 PHE A CA 1
ATOM 691 C C . PHE A 1 81 ? 29.769 17.981 -49.393 1.00 91.88 81 PHE A C 1
ATOM 693 O O . PHE A 1 81 ? 29.002 17.502 -48.558 1.00 91.88 81 PHE A O 1
ATOM 700 N N . LEU A 1 82 ? 29.369 18.277 -50.633 1.00 93.44 82 LEU A N 1
ATOM 701 C CA . LEU A 1 82 ? 27.995 18.079 -51.104 1.00 93.44 82 LEU A CA 1
ATOM 702 C C . LEU A 1 82 ? 27.569 16.611 -51.057 1.00 93.44 82 LEU A C 1
ATOM 704 O O . LEU A 1 82 ? 26.432 16.312 -50.694 1.00 93.44 82 LEU A O 1
ATOM 708 N N . THR A 1 83 ? 28.479 15.690 -51.371 1.00 91.00 83 THR A N 1
ATOM 709 C CA . THR A 1 83 ? 28.206 14.250 -51.298 1.00 91.00 83 THR A CA 1
ATOM 710 C C . THR A 1 83 ? 27.897 13.830 -49.863 1.00 91.00 83 THR A C 1
ATOM 712 O O . THR A 1 83 ? 26.892 13.162 -49.616 1.00 91.00 83 THR A O 1
ATOM 715 N N . TYR A 1 84 ? 28.706 14.266 -48.893 1.00 91.31 84 TYR A N 1
ATOM 716 C CA . TYR A 1 84 ? 28.444 13.991 -47.478 1.00 91.31 84 TYR A CA 1
ATOM 717 C C . TYR A 1 84 ? 27.179 14.680 -46.969 1.00 91.31 84 TYR A C 1
ATOM 719 O O . TYR A 1 84 ? 26.439 14.072 -46.195 1.00 91.31 84 TYR A O 1
ATOM 727 N N . LEU A 1 85 ? 26.896 15.902 -47.424 1.00 93.69 85 LEU A N 1
ATOM 728 C CA . LEU A 1 85 ? 25.667 16.613 -47.078 1.00 93.69 85 LEU A CA 1
ATOM 729 C C . LEU A 1 85 ? 24.431 15.868 -47.596 1.00 93.69 85 LEU A C 1
ATOM 731 O O . LEU A 1 85 ? 23.471 15.684 -46.852 1.00 93.69 85 LEU A O 1
ATOM 735 N N . SER A 1 86 ? 24.476 15.373 -48.834 1.00 94.00 86 SER A N 1
ATOM 736 C CA . SER A 1 86 ? 23.414 14.550 -49.421 1.00 94.00 86 SER A CA 1
ATOM 737 C C . SER A 1 86 ? 23.228 13.236 -48.657 1.00 94.00 86 SER A C 1
ATOM 739 O O . SER A 1 86 ? 22.100 12.852 -48.347 1.00 94.00 86 SER A O 1
ATOM 741 N N . LEU A 1 87 ? 24.324 12.585 -48.249 1.00 92.69 87 LEU A N 1
ATOM 742 C CA . LEU A 1 87 ? 24.275 11.371 -47.428 1.00 92.69 87 LEU A CA 1
ATOM 743 C C . LEU A 1 87 ? 23.663 11.630 -46.046 1.00 92.69 87 LEU A C 1
ATOM 745 O O . LEU A 1 87 ? 22.843 10.845 -45.565 1.00 92.69 87 LEU A O 1
ATOM 749 N N . ALA A 1 88 ? 24.055 12.731 -45.404 1.00 91.50 88 ALA A N 1
ATOM 750 C CA . ALA A 1 88 ? 23.509 13.154 -44.121 1.00 91.50 88 ALA A CA 1
ATOM 751 C C . ALA A 1 88 ? 22.018 13.480 -44.242 1.00 91.50 88 ALA A C 1
ATOM 753 O O . ALA A 1 88 ? 21.230 13.057 -43.398 1.00 91.50 88 ALA A O 1
ATOM 754 N N . PHE A 1 89 ? 21.620 14.153 -45.322 1.00 94.62 89 PHE A N 1
ATOM 755 C CA . PHE A 1 89 ? 20.224 14.447 -45.612 1.00 94.62 89 PHE A CA 1
ATOM 756 C C . PHE A 1 89 ? 19.410 13.172 -45.856 1.00 94.62 89 PHE A C 1
ATOM 758 O O . PHE A 1 89 ? 18.347 13.008 -45.267 1.00 94.62 89 PHE A O 1
ATOM 765 N N . GLY A 1 90 ? 19.929 12.217 -46.632 1.00 94.56 90 GLY A N 1
ATOM 766 C CA . GLY A 1 90 ? 19.282 10.918 -46.838 1.00 94.56 90 GLY A CA 1
ATOM 767 C C . GLY A 1 90 ? 19.076 10.155 -45.526 1.00 94.56 90 GLY A C 1
ATOM 768 O O . GLY A 1 90 ? 17.986 9.645 -45.266 1.00 94.56 90 GLY A O 1
ATOM 769 N N . ARG A 1 91 ? 20.087 10.147 -44.644 1.00 91.81 91 ARG A N 1
ATOM 770 C CA . ARG A 1 91 ? 19.960 9.573 -43.293 1.00 91.81 91 ARG A CA 1
ATOM 771 C C . ARG A 1 91 ? 18.937 10.319 -42.449 1.00 91.81 91 ARG A C 1
ATOM 773 O O . ARG A 1 91 ? 18.145 9.679 -41.770 1.00 91.81 91 ARG A O 1
ATOM 780 N N . TYR A 1 92 ? 18.932 11.648 -42.500 1.00 93.12 92 TYR A N 1
ATOM 781 C CA . TYR A 1 92 ? 17.958 12.464 -41.783 1.00 93.12 92 TYR A CA 1
ATOM 782 C C . TYR A 1 92 ? 16.527 12.138 -42.219 1.00 93.12 92 TYR A C 1
ATOM 784 O O . TYR A 1 92 ? 15.681 11.876 -41.368 1.00 93.12 92 TYR A O 1
ATOM 792 N N . VAL A 1 93 ? 16.271 12.080 -43.530 1.00 92.50 93 VAL A N 1
ATOM 793 C CA . VAL A 1 93 ? 14.961 11.721 -44.089 1.00 92.50 93 VAL A CA 1
ATOM 794 C C . VAL A 1 93 ? 14.558 10.307 -43.669 1.00 92.50 93 VAL A C 1
ATOM 796 O O . VAL A 1 93 ? 13.438 10.116 -43.202 1.00 92.50 93 VAL A O 1
ATOM 799 N N . SER A 1 94 ? 15.468 9.332 -43.759 1.00 89.12 94 SER A N 1
ATOM 800 C CA . SER A 1 94 ? 15.203 7.952 -43.332 1.00 89.12 94 SER A CA 1
ATOM 801 C C . SER A 1 94 ? 14.870 7.866 -41.840 1.00 89.12 94 SER A C 1
ATOM 803 O O . SER A 1 94 ? 13.876 7.250 -41.465 1.00 89.12 94 SER A O 1
ATOM 805 N N . SER A 1 95 ? 15.662 8.513 -40.983 1.00 86.25 95 SER A N 1
ATOM 806 C CA . SER A 1 95 ? 15.429 8.532 -39.536 1.00 86.25 95 SER A CA 1
ATOM 807 C C . SER A 1 95 ? 14.139 9.265 -39.176 1.00 86.25 95 SER A C 1
ATOM 809 O O . SER A 1 95 ? 13.420 8.841 -38.274 1.00 86.25 95 SER A O 1
ATOM 811 N N . PHE A 1 96 ? 13.813 10.350 -39.880 1.00 86.81 96 PHE A N 1
ATOM 812 C CA . PHE A 1 96 ? 12.559 11.074 -39.698 1.00 86.81 96 PHE A CA 1
ATOM 813 C C . PHE A 1 96 ? 11.355 10.214 -40.090 1.00 86.81 96 PHE A C 1
ATOM 815 O O . PHE A 1 96 ? 10.362 10.179 -39.357 1.00 86.81 96 PHE A O 1
ATOM 822 N N . TYR A 1 97 ? 11.457 9.491 -41.208 1.00 88.25 97 TYR A N 1
ATOM 823 C CA . TYR A 1 97 ? 10.423 8.568 -41.653 1.00 88.25 97 TYR A CA 1
ATOM 824 C C . TYR A 1 97 ? 10.172 7.482 -40.603 1.00 88.25 97 TYR A C 1
ATOM 826 O O . TYR A 1 97 ? 9.055 7.391 -40.097 1.00 88.25 97 TYR A O 1
ATOM 834 N N . SER A 1 98 ? 11.205 6.750 -40.178 1.00 80.56 98 SER A N 1
ATOM 835 C CA . SER A 1 98 ? 11.048 5.680 -39.181 1.00 80.56 98 SER A CA 1
ATOM 836 C C . SER A 1 98 ? 10.635 6.186 -37.795 1.00 80.56 98 SER A C 1
ATOM 838 O O . SER A 1 98 ? 9.864 5.547 -37.085 1.00 80.56 98 SER A O 1
ATOM 840 N N . SER A 1 99 ? 11.111 7.361 -37.379 1.00 80.69 99 SER A N 1
ATOM 841 C CA . SER A 1 99 ? 10.806 7.885 -36.044 1.00 80.69 99 SER A CA 1
ATOM 842 C C . SER A 1 99 ? 9.404 8.484 -35.941 1.00 80.69 99 SER A C 1
ATOM 844 O O . SER A 1 99 ? 8.738 8.299 -34.923 1.00 80.69 99 SER A O 1
ATOM 846 N N . LYS A 1 100 ? 8.951 9.226 -36.960 1.00 81.81 100 LYS A N 1
ATOM 847 C CA . LYS A 1 100 ? 7.711 10.013 -36.876 1.00 81.81 100 LYS A CA 1
ATOM 848 C C . LYS A 1 100 ? 6.630 9.536 -37.824 1.00 81.81 100 LYS A C 1
ATOM 850 O O . LYS A 1 100 ? 5.486 9.410 -37.403 1.00 81.81 100 LYS A O 1
ATOM 855 N N . VAL A 1 101 ? 6.973 9.294 -39.085 1.00 80.69 101 VAL A N 1
ATOM 856 C CA . VAL A 1 101 ? 5.979 8.949 -40.110 1.00 80.69 101 VAL A CA 1
ATOM 857 C C . VAL A 1 101 ? 5.475 7.529 -39.891 1.00 80.69 101 VAL A C 1
ATOM 859 O O . VAL A 1 101 ? 4.271 7.323 -39.818 1.00 80.69 101 VAL A O 1
ATOM 862 N N . GLU A 1 102 ? 6.378 6.576 -39.686 1.00 80.19 102 GLU A N 1
ATOM 863 C CA . GLU A 1 102 ? 6.052 5.177 -39.415 1.00 80.19 102 GLU A CA 1
ATOM 864 C C . GLU A 1 102 ? 5.218 5.038 -38.129 1.00 80.19 102 GLU A C 1
ATOM 866 O O . GLU A 1 102 ? 4.128 4.468 -38.164 1.00 80.19 102 GLU A O 1
ATOM 871 N N . LYS A 1 103 ? 5.639 5.674 -37.023 1.00 77.38 103 LYS A N 1
ATOM 872 C CA . LYS A 1 103 ? 4.860 5.696 -35.768 1.00 77.38 103 LYS A CA 1
ATOM 873 C C . LYS A 1 103 ? 3.476 6.340 -35.942 1.00 77.38 103 LYS A C 1
ATOM 875 O O . LYS A 1 103 ? 2.498 5.846 -35.387 1.00 77.38 103 LYS A O 1
ATOM 880 N N . TRP A 1 104 ? 3.363 7.416 -36.726 1.00 78.62 104 TRP A N 1
ATOM 881 C CA . TRP A 1 104 ? 2.079 8.068 -37.013 1.00 78.62 104 TRP A CA 1
ATOM 882 C C . TRP A 1 104 ? 1.158 7.203 -37.887 1.00 78.62 104 TRP A C 1
ATOM 884 O O . TRP A 1 104 ? -0.034 7.103 -37.600 1.00 78.62 104 TRP A O 1
ATOM 894 N N . ILE A 1 105 ? 1.701 6.538 -38.913 1.00 77.88 105 ILE A N 1
ATOM 895 C CA . ILE A 1 105 ? 0.950 5.620 -39.779 1.00 77.88 105 ILE A CA 1
ATOM 896 C C . ILE A 1 105 ? 0.431 4.433 -38.965 1.00 77.88 105 ILE A C 1
ATOM 898 O O . ILE A 1 105 ? -0.759 4.124 -39.054 1.00 77.88 105 ILE A O 1
ATOM 902 N N . PHE A 1 106 ? 1.274 3.800 -38.142 1.00 72.00 106 PHE A N 1
ATOM 903 C CA . PHE A 1 106 ? 0.856 2.669 -37.308 1.00 72.00 106 PHE A CA 1
ATOM 904 C C . PHE A 1 106 ? -0.216 3.064 -36.290 1.00 72.00 106 PHE A C 1
ATOM 906 O O . PHE A 1 106 ? -1.230 2.374 -36.180 1.00 72.00 106 PHE A O 1
ATOM 913 N N . LYS A 1 107 ? -0.066 4.230 -35.648 1.00 69.56 107 LYS A N 1
ATOM 914 C CA . LYS A 1 107 ? -1.080 4.796 -34.746 1.00 69.56 107 LYS A CA 1
ATOM 915 C C . LYS A 1 107 ? -2.424 5.070 -35.436 1.00 69.56 107 LYS A C 1
ATOM 917 O O . LYS A 1 107 ? -3.467 5.038 -34.794 1.00 69.56 107 LYS A O 1
ATOM 922 N N . ASN A 1 108 ? -2.439 5.358 -36.734 1.00 73.19 108 ASN A N 1
ATOM 923 C CA . ASN A 1 108 ? -3.688 5.656 -37.439 1.00 73.19 108 ASN A CA 1
ATOM 924 C C . ASN A 1 108 ? -4.285 4.449 -38.175 1.00 73.19 108 ASN A C 1
ATOM 926 O O . ASN A 1 108 ? -5.481 4.458 -38.455 1.00 73.19 108 ASN A O 1
ATOM 930 N N . THR A 1 109 ? -3.489 3.418 -38.471 1.00 69.38 109 THR A N 1
ATOM 931 C CA . THR A 1 109 ? -3.912 2.296 -39.326 1.00 69.38 109 THR A CA 1
ATOM 932 C C . THR A 1 109 ? -4.318 1.057 -38.529 1.00 69.38 109 THR A C 1
ATOM 934 O O . THR A 1 109 ? -5.273 0.393 -38.921 1.00 69.38 109 THR A O 1
ATOM 937 N N . ASP A 1 110 ? -3.659 0.742 -37.406 1.00 55.94 110 ASP A N 1
ATOM 938 C CA . ASP A 1 110 ? -3.969 -0.486 -36.659 1.00 55.94 110 ASP A CA 1
ATOM 939 C C . ASP A 1 110 ? -3.720 -0.349 -35.146 1.00 55.94 110 ASP A C 1
ATOM 941 O O . ASP A 1 110 ? -2.795 -0.915 -34.567 1.00 55.94 110 ASP A O 1
ATOM 945 N N . ASN A 1 111 ? -4.595 0.408 -34.478 1.00 54.72 111 ASN A N 1
ATOM 946 C CA . ASN A 1 111 ? -4.528 0.690 -33.036 1.00 54.72 111 ASN A CA 1
ATOM 947 C C . ASN A 1 111 ? -4.681 -0.533 -32.111 1.00 54.72 111 ASN A C 1
ATOM 949 O O . ASN A 1 111 ? -4.663 -0.370 -30.892 1.00 54.72 111 ASN A O 1
ATOM 953 N N . LYS A 1 112 ? -4.913 -1.743 -32.637 1.00 57.88 112 LYS A N 1
ATOM 954 C CA . LYS A 1 112 ? -5.337 -2.887 -31.811 1.00 57.88 112 LYS A CA 1
ATOM 955 C C . LYS A 1 112 ? -4.422 -4.106 -31.849 1.00 57.88 112 LYS A C 1
ATOM 957 O O . LYS A 1 112 ? -4.660 -5.012 -31.054 1.00 57.88 112 LYS A O 1
ATOM 962 N N . LYS A 1 113 ? -3.411 -4.171 -32.724 1.00 52.25 113 LYS A N 1
ATOM 963 C CA . LYS A 1 113 ? -2.697 -5.445 -32.941 1.00 52.25 113 LYS A CA 1
ATOM 964 C C . LYS A 1 113 ? -1.174 -5.391 -32.983 1.00 52.25 113 LYS A C 1
ATOM 966 O O . LYS A 1 113 ? -0.558 -6.444 -32.848 1.00 52.25 113 LYS A O 1
ATOM 971 N N . ILE A 1 114 ? -0.560 -4.219 -33.137 1.00 57.88 114 ILE A N 1
ATOM 972 C CA . ILE A 1 114 ? 0.895 -4.110 -33.293 1.00 57.88 114 ILE A CA 1
ATOM 973 C C . ILE A 1 114 ? 1.414 -3.043 -32.331 1.00 57.88 114 ILE A C 1
ATOM 975 O O . ILE A 1 114 ? 1.270 -1.850 -32.572 1.00 57.88 114 ILE A O 1
ATOM 979 N N . VAL A 1 115 ? 1.999 -3.492 -31.220 1.00 62.06 115 VAL A N 1
ATOM 980 C CA . VAL A 1 115 ? 2.749 -2.630 -30.299 1.00 62.06 115 VAL A CA 1
ATOM 981 C C . VAL A 1 115 ? 4.142 -2.448 -30.891 1.00 62.06 115 VAL A C 1
ATOM 983 O O . VAL A 1 115 ? 4.796 -3.429 -31.256 1.00 62.06 115 VAL A O 1
ATOM 986 N N . LEU A 1 116 ? 4.592 -1.201 -31.022 1.00 68.06 116 LEU A N 1
ATOM 987 C CA . LEU A 1 116 ? 5.957 -0.909 -31.460 1.00 68.06 116 LEU A CA 1
ATOM 988 C C . LEU A 1 116 ? 6.936 -1.529 -30.455 1.00 68.06 116 LEU A C 1
ATOM 990 O O . LEU A 1 116 ? 6.708 -1.450 -29.251 1.00 68.06 116 LEU A O 1
ATOM 994 N N . LYS A 1 117 ? 8.037 -2.130 -30.924 1.00 75.75 117 LYS A N 1
ATOM 995 C CA . LYS A 1 117 ? 9.020 -2.786 -30.041 1.00 75.75 117 LYS A CA 1
ATOM 996 C C . LYS A 1 117 ? 9.480 -1.870 -28.895 1.00 75.75 117 LYS A C 1
ATOM 998 O O . LYS A 1 117 ? 9.542 -2.321 -27.763 1.00 75.75 117 LYS A O 1
ATOM 1003 N N . ASP A 1 118 ? 9.691 -0.584 -29.178 1.00 74.19 118 ASP A N 1
ATOM 1004 C CA . ASP A 1 118 ? 10.041 0.422 -28.167 1.00 74.19 118 ASP A CA 1
ATOM 1005 C C . ASP A 1 118 ? 8.987 0.530 -27.044 1.00 74.19 118 ASP A C 1
ATOM 1007 O O . ASP A 1 118 ? 9.331 0.613 -25.870 1.00 74.19 118 ASP A O 1
ATOM 1011 N N . GLU A 1 119 ? 7.695 0.516 -27.393 1.00 75.94 119 GLU A N 1
ATOM 1012 C CA . GLU A 1 119 ? 6.594 0.584 -26.422 1.00 75.94 119 GLU A CA 1
ATOM 1013 C C . GLU A 1 119 ? 6.465 -0.722 -25.634 1.00 75.94 119 GLU A C 1
ATOM 1015 O O . GLU A 1 119 ? 6.144 -0.702 -24.446 1.00 75.94 119 GLU A O 1
ATOM 1020 N N . TYR A 1 120 ? 6.738 -1.859 -26.279 1.00 82.31 120 TYR A N 1
ATOM 1021 C CA . TYR A 1 120 ? 6.797 -3.156 -25.613 1.00 82.31 120 TYR A CA 1
ATOM 1022 C C . TYR A 1 120 ? 7.941 -3.207 -24.596 1.00 82.31 120 TYR A C 1
ATOM 1024 O O . TYR A 1 120 ? 7.723 -3.635 -23.463 1.00 82.31 120 TYR A O 1
ATOM 1032 N N . ASP A 1 121 ? 9.130 -2.734 -24.971 1.00 82.50 121 ASP A N 1
ATOM 1033 C CA . ASP A 1 121 ? 10.302 -2.703 -24.097 1.00 82.50 121 ASP A CA 1
ATOM 1034 C C . ASP A 1 121 ? 10.053 -1.770 -22.892 1.00 82.50 121 ASP A C 1
ATOM 1036 O O . ASP A 1 121 ? 10.310 -2.159 -21.750 1.00 82.50 121 ASP A O 1
ATOM 1040 N N . GLU A 1 122 ? 9.435 -0.600 -23.103 1.00 88.31 122 GLU A N 1
ATOM 1041 C CA . GLU A 1 122 ? 9.044 0.316 -22.017 1.00 88.31 122 GLU A CA 1
ATOM 1042 C C . GLU A 1 122 ? 7.971 -0.295 -21.094 1.00 88.31 122 GLU A C 1
ATOM 1044 O O . GLU A 1 122 ? 8.037 -0.173 -19.865 1.00 88.31 122 GLU A O 1
ATOM 1049 N N . LEU A 1 123 ? 6.970 -0.974 -21.662 1.00 86.69 123 LEU A N 1
ATOM 1050 C CA . LEU A 1 123 ? 5.943 -1.676 -20.889 1.00 86.69 123 LEU A CA 1
ATOM 1051 C C . LEU A 1 123 ? 6.532 -2.839 -20.087 1.00 86.69 123 LEU A C 1
ATOM 1053 O O . LEU A 1 123 ? 6.126 -3.051 -18.943 1.00 86.69 123 LEU A O 1
ATOM 1057 N N . MET A 1 124 ? 7.495 -3.565 -20.652 1.00 89.12 124 MET A N 1
ATOM 1058 C CA . MET A 1 124 ? 8.183 -4.659 -19.975 1.00 89.12 124 MET A CA 1
ATOM 1059 C C . MET A 1 124 ? 9.040 -4.137 -18.819 1.00 89.12 124 MET A C 1
ATOM 1061 O O . MET A 1 124 ? 8.985 -4.693 -17.723 1.00 89.12 124 MET A O 1
ATOM 1065 N N . GLU A 1 125 ? 9.760 -3.030 -19.007 1.00 92.94 125 GLU A N 1
ATOM 1066 C CA . GLU A 1 125 ? 10.528 -2.391 -17.932 1.00 92.94 125 GLU A CA 1
ATOM 1067 C C . GLU A 1 125 ? 9.610 -1.899 -16.803 1.00 92.94 125 GLU A C 1
ATOM 1069 O O . GLU A 1 125 ? 9.869 -2.150 -15.620 1.00 92.94 125 GLU A O 1
ATOM 1074 N N . LYS A 1 126 ? 8.479 -1.268 -17.150 1.00 92.12 126 LYS A N 1
ATOM 1075 C CA . LYS A 1 126 ? 7.449 -0.878 -16.174 1.00 92.12 126 LYS A CA 1
ATOM 1076 C C . LYS A 1 126 ? 6.904 -2.088 -15.425 1.00 92.12 126 LYS A C 1
ATOM 1078 O O . LYS A 1 126 ? 6.784 -2.029 -14.202 1.00 92.12 126 LYS A O 1
ATOM 1083 N N . LYS A 1 127 ? 6.602 -3.181 -16.129 1.00 93.06 127 LYS A N 1
ATOM 1084 C CA . LYS A 1 127 ? 6.116 -4.426 -15.527 1.00 93.06 127 LYS A CA 1
ATOM 1085 C C . LYS A 1 127 ? 7.131 -4.988 -14.532 1.00 93.06 127 LYS A C 1
ATOM 1087 O O . LYS A 1 127 ? 6.759 -5.218 -13.388 1.00 93.06 127 LYS A O 1
ATOM 1092 N N . ILE A 1 128 ? 8.400 -5.110 -14.923 1.00 95.25 128 ILE A N 1
ATOM 1093 C CA . ILE A 1 128 ? 9.484 -5.582 -14.045 1.00 95.25 128 ILE A CA 1
ATOM 1094 C C . ILE A 1 128 ? 9.595 -4.697 -12.797 1.00 95.25 128 ILE A C 1
ATOM 1096 O O . ILE A 1 128 ? 9.725 -5.191 -11.677 1.00 95.25 128 ILE A O 1
ATOM 1100 N N . LYS A 1 129 ? 9.509 -3.373 -12.964 1.00 94.62 129 LYS A N 1
ATOM 1101 C CA . LYS A 1 129 ? 9.552 -2.428 -11.843 1.00 94.62 129 LYS A CA 1
ATOM 1102 C C . LYS A 1 129 ? 8.364 -2.602 -10.895 1.00 94.62 129 LYS A C 1
ATOM 1104 O O . LYS A 1 129 ? 8.550 -2.540 -9.679 1.00 94.62 129 LYS A O 1
ATOM 1109 N N . PHE A 1 130 ? 7.163 -2.818 -11.429 1.00 93.75 130 PHE A N 1
ATOM 1110 C CA . PHE A 1 130 ? 5.972 -3.074 -10.621 1.00 93.75 130 PHE A CA 1
ATOM 1111 C C . PHE A 1 130 ? 6.029 -4.426 -9.911 1.00 93.75 130 PHE A C 1
ATOM 1113 O O . PHE A 1 130 ? 5.695 -4.477 -8.732 1.00 93.75 130 PHE A O 1
ATOM 1120 N N . GLU A 1 131 ? 6.499 -5.484 -10.572 1.00 93.19 131 GLU A N 1
ATOM 1121 C CA . GLU A 1 131 ? 6.697 -6.803 -9.958 1.00 93.19 131 GLU A CA 1
ATOM 1122 C C . GLU A 1 131 ? 7.693 -6.721 -8.800 1.00 93.19 131 GLU A C 1
ATOM 1124 O O . GLU A 1 131 ? 7.384 -7.161 -7.695 1.00 93.19 131 GLU A O 1
ATOM 1129 N N . LYS A 1 132 ? 8.832 -6.047 -8.999 1.00 94.62 132 LYS A N 1
ATOM 1130 C CA . LYS A 1 132 ? 9.821 -5.836 -7.934 1.00 94.62 132 LYS A CA 1
ATOM 1131 C C . LYS A 1 132 ? 9.242 -5.062 -6.750 1.00 94.62 132 LYS A C 1
ATOM 1133 O O . LYS A 1 132 ? 9.491 -5.422 -5.603 1.00 94.62 132 LYS A O 1
ATOM 1138 N N . LYS A 1 133 ? 8.468 -4.004 -7.014 1.00 93.69 133 LYS A N 1
ATOM 1139 C CA . LYS A 1 133 ? 7.816 -3.225 -5.952 1.00 93.69 133 LYS A CA 1
ATOM 1140 C C . LYS A 1 133 ? 6.782 -4.067 -5.198 1.00 93.69 133 LYS A C 1
ATOM 1142 O O . LYS A 1 133 ? 6.729 -4.016 -3.976 1.00 93.69 133 LYS A O 1
ATOM 1147 N N . TYR A 1 134 ? 5.995 -4.859 -5.920 1.00 94.06 134 TYR A N 1
ATOM 1148 C CA . TYR A 1 134 ? 5.002 -5.753 -5.334 1.00 94.06 134 TYR A CA 1
ATOM 1149 C C . TYR A 1 134 ? 5.647 -6.831 -4.454 1.00 94.06 134 TYR A C 1
ATOM 1151 O O . TYR A 1 134 ? 5.168 -7.091 -3.354 1.00 94.06 134 TYR A O 1
ATOM 1159 N N . GLU A 1 135 ? 6.753 -7.432 -4.900 1.00 93.69 135 GLU A N 1
ATOM 1160 C CA . GLU A 1 135 ? 7.507 -8.392 -4.089 1.00 93.69 135 GLU A CA 1
ATOM 1161 C C . GLU A 1 135 ? 8.092 -7.753 -2.828 1.00 93.69 135 GLU A C 1
ATOM 1163 O O . GLU A 1 135 ? 8.014 -8.355 -1.761 1.00 93.69 135 GLU A O 1
ATOM 1168 N N . GLN A 1 136 ? 8.618 -6.527 -2.918 1.00 93.69 136 GLN A N 1
ATOM 1169 C CA . GLN A 1 136 ? 9.093 -5.786 -1.745 1.00 93.69 136 GLN A CA 1
ATOM 1170 C C . GLN A 1 136 ? 7.967 -5.546 -0.735 1.00 93.69 136 GLN A C 1
ATOM 1172 O O . GLN A 1 136 ? 8.104 -5.942 0.418 1.00 93.69 136 GLN A O 1
ATOM 1177 N N . GLU A 1 137 ? 6.831 -4.995 -1.172 1.00 91.12 137 GLU A N 1
ATOM 1178 C CA . GLU A 1 137 ? 5.673 -4.756 -0.297 1.00 91.12 137 GLU A CA 1
ATOM 1179 C C . GLU A 1 137 ? 5.142 -6.068 0.314 1.00 91.12 137 GLU A C 1
ATOM 1181 O O . GLU A 1 137 ? 4.739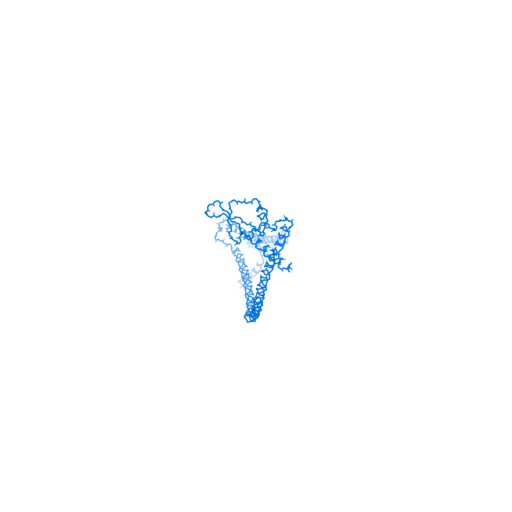 -6.113 1.479 1.00 91.12 137 GLU A O 1
ATOM 1186 N N . ARG A 1 138 ? 5.161 -7.167 -0.451 1.00 93.06 138 ARG A N 1
ATOM 1187 C CA . ARG A 1 138 ? 4.761 -8.493 0.035 1.00 93.06 138 ARG A CA 1
ATOM 1188 C C . ARG A 1 138 ? 5.723 -9.036 1.091 1.00 93.06 138 ARG A C 1
ATOM 1190 O O . ARG A 1 138 ? 5.253 -9.611 2.074 1.00 93.06 138 ARG A O 1
ATOM 1197 N N . ASN A 1 139 ? 7.028 -8.876 0.893 1.00 93.19 139 ASN A N 1
ATOM 1198 C CA . ASN A 1 139 ? 8.044 -9.322 1.843 1.00 93.19 139 ASN A CA 1
ATOM 1199 C C . ASN A 1 139 ? 7.973 -8.497 3.127 1.00 93.19 139 ASN A C 1
ATOM 1201 O O . ASN A 1 139 ? 7.831 -9.080 4.192 1.00 93.19 139 ASN A O 1
ATOM 1205 N N . GLU A 1 140 ? 7.901 -7.168 3.027 1.00 92.94 140 GLU A N 1
ATOM 1206 C CA . GLU A 1 140 ? 7.732 -6.280 4.186 1.00 92.94 140 GLU A CA 1
ATOM 1207 C C . GLU A 1 140 ? 6.477 -6.632 4.992 1.00 92.94 140 GLU A C 1
ATOM 1209 O O . GLU A 1 140 ? 6.512 -6.727 6.217 1.00 92.94 140 GLU A O 1
ATOM 1214 N N . LYS A 1 141 ? 5.353 -6.895 4.314 1.00 92.50 141 LYS A N 1
ATOM 1215 C CA . LYS A 1 141 ? 4.125 -7.334 4.985 1.00 92.50 141 LYS A CA 1
ATOM 1216 C C . LYS A 1 141 ? 4.296 -8.692 5.665 1.00 92.50 141 LYS A C 1
ATOM 1218 O O . LYS A 1 141 ? 3.732 -8.903 6.735 1.00 92.50 141 LYS A O 1
ATOM 1223 N N . THR A 1 142 ? 5.029 -9.609 5.040 1.00 91.19 142 THR A N 1
ATOM 1224 C CA . THR A 1 142 ? 5.310 -10.932 5.611 1.00 91.19 142 THR A CA 1
ATOM 1225 C C . THR A 1 142 ? 6.186 -10.796 6.853 1.00 91.19 142 THR A C 1
ATOM 1227 O O . THR A 1 142 ? 5.834 -11.357 7.884 1.00 91.19 142 THR A O 1
ATOM 1230 N N . ASP A 1 143 ? 7.235 -9.976 6.800 1.00 92.62 143 ASP A N 1
ATOM 1231 C CA . ASP A 1 143 ? 8.126 -9.697 7.931 1.00 92.62 143 ASP A CA 1
ATOM 1232 C C . ASP A 1 143 ? 7.364 -9.067 9.104 1.00 92.62 143 ASP A C 1
ATOM 1234 O O . ASP A 1 143 ? 7.542 -9.469 10.252 1.00 92.62 143 ASP A O 1
ATOM 1238 N N . ILE A 1 144 ? 6.445 -8.135 8.825 1.00 91.06 144 ILE A N 1
ATOM 1239 C CA . ILE A 1 144 ? 5.570 -7.538 9.845 1.00 91.06 144 ILE A CA 1
ATOM 1240 C C . ILE A 1 144 ? 4.648 -8.592 10.475 1.00 91.06 144 ILE A C 1
ATOM 1242 O O . ILE A 1 144 ? 4.438 -8.567 11.686 1.00 91.06 144 ILE A O 1
ATOM 1246 N N . ILE A 1 145 ? 4.082 -9.508 9.680 1.00 89.00 145 ILE A N 1
ATOM 1247 C CA . ILE A 1 145 ? 3.226 -10.587 10.201 1.00 89.00 145 ILE A CA 1
ATOM 1248 C C . ILE A 1 145 ? 4.042 -11.527 11.091 1.00 89.00 145 ILE A C 1
ATOM 1250 O O . ILE A 1 145 ? 3.602 -11.821 12.197 1.00 89.00 145 ILE A O 1
ATOM 1254 N N . VAL A 1 146 ? 5.236 -11.934 10.655 1.00 93.19 146 VAL A N 1
ATOM 1255 C CA . VAL A 1 146 ? 6.130 -12.795 11.444 1.00 93.19 146 VAL A CA 1
ATOM 1256 C C . VAL A 1 146 ? 6.519 -12.114 12.756 1.00 93.19 146 VAL A C 1
ATOM 1258 O O . VAL A 1 146 ? 6.361 -12.712 13.815 1.00 93.19 146 VAL A O 1
ATOM 1261 N N . ALA A 1 147 ? 6.936 -10.845 12.715 1.00 91.19 147 ALA A N 1
ATOM 1262 C CA . ALA A 1 147 ? 7.282 -10.087 13.918 1.00 91.19 147 ALA A CA 1
ATOM 1263 C C . ALA A 1 147 ? 6.093 -9.954 14.885 1.00 91.19 147 ALA A C 1
ATOM 1265 O O . ALA A 1 147 ? 6.249 -10.104 16.097 1.00 91.19 147 ALA A O 1
ATOM 1266 N N . ARG A 1 148 ? 4.887 -9.717 14.352 1.00 91.81 148 ARG A N 1
ATOM 1267 C CA . ARG A 1 148 ? 3.652 -9.673 15.144 1.00 91.81 148 ARG A CA 1
ATOM 1268 C C . ARG A 1 148 ? 3.351 -11.028 15.787 1.00 91.81 148 ARG A C 1
ATOM 1270 O O . ARG A 1 148 ? 2.978 -11.064 16.956 1.00 91.81 148 ARG A O 1
ATOM 1277 N N . ASP A 1 149 ? 3.486 -12.121 15.045 1.00 90.69 149 ASP A N 1
ATOM 1278 C CA . ASP A 1 149 ? 3.218 -13.470 15.549 1.00 90.69 149 ASP A CA 1
ATOM 1279 C C . ASP A 1 149 ? 4.238 -13.875 16.625 1.00 90.69 149 ASP A C 1
ATOM 1281 O O . ASP A 1 149 ? 3.861 -14.453 17.645 1.00 90.69 149 ASP A O 1
ATOM 1285 N N . GLU A 1 150 ? 5.511 -13.506 16.467 1.00 93.62 150 GLU A N 1
ATOM 1286 C CA . GLU A 1 150 ? 6.537 -13.669 17.506 1.00 93.62 150 GLU A CA 1
ATOM 1287 C C . GLU A 1 150 ? 6.192 -12.894 18.782 1.00 93.62 150 GLU A C 1
ATOM 1289 O O . GLU A 1 150 ? 6.318 -13.424 19.889 1.00 93.62 150 GLU A O 1
ATOM 1294 N N . GLU A 1 151 ? 5.735 -11.649 18.651 1.00 89.81 151 GLU A N 1
ATOM 1295 C CA . GLU A 1 151 ? 5.329 -10.827 19.789 1.00 89.81 151 GLU A CA 1
ATOM 1296 C C . GLU A 1 151 ? 4.090 -11.404 20.489 1.00 89.81 151 GLU A C 1
ATOM 1298 O O . GLU A 1 151 ? 4.072 -11.520 21.716 1.00 89.81 151 GLU A O 1
ATOM 1303 N N . ILE A 1 152 ? 3.088 -11.849 19.723 1.00 90.12 152 ILE A N 1
ATOM 1304 C CA . ILE A 1 152 ? 1.913 -12.555 20.252 1.00 90.12 152 ILE A CA 1
ATOM 1305 C C . ILE A 1 152 ? 2.345 -13.810 21.012 1.00 90.12 152 ILE A C 1
ATOM 1307 O O . ILE A 1 152 ? 1.882 -14.022 22.131 1.00 90.12 152 ILE A O 1
ATOM 1311 N N . ASN A 1 153 ? 3.252 -14.613 20.456 1.00 89.75 153 ASN A N 1
ATOM 1312 C CA . ASN A 1 153 ? 3.747 -15.818 21.120 1.00 89.75 153 ASN A CA 1
ATOM 1313 C C . ASN A 1 153 ? 4.475 -15.489 22.429 1.00 89.75 153 ASN A C 1
ATOM 1315 O O . ASN A 1 153 ? 4.217 -16.140 23.439 1.00 89.75 153 ASN A O 1
ATOM 1319 N N . ARG A 1 154 ? 5.290 -14.426 22.468 1.00 88.12 154 ARG A N 1
ATOM 1320 C CA . ARG A 1 154 ? 5.904 -13.943 23.720 1.00 88.12 154 ARG A CA 1
ATOM 1321 C C . ARG A 1 154 ? 4.858 -13.517 24.748 1.00 88.12 154 ARG A C 1
ATOM 1323 O O . ARG A 1 154 ? 4.998 -13.830 25.929 1.00 88.12 154 ARG A O 1
ATOM 1330 N N . TYR A 1 155 ? 3.803 -12.819 24.326 1.00 83.31 155 TYR A N 1
ATOM 1331 C CA . TYR A 1 155 ? 2.696 -12.467 25.216 1.00 83.31 155 TYR A CA 1
ATOM 1332 C C . TYR A 1 155 ? 1.954 -13.705 25.725 1.00 83.31 155 TYR A C 1
ATOM 1334 O O . TYR A 1 155 ? 1.639 -13.772 26.911 1.00 83.31 155 TYR A O 1
ATOM 1342 N N . LEU A 1 156 ? 1.709 -14.695 24.867 1.00 84.94 156 LEU A N 1
ATOM 1343 C CA . LEU A 1 156 ? 1.077 -15.955 25.253 1.00 84.94 156 LEU A CA 1
ATOM 1344 C C . LEU A 1 156 ? 1.941 -16.743 26.246 1.00 84.94 156 LEU A C 1
ATOM 1346 O O . LEU A 1 156 ? 1.404 -17.236 27.232 1.00 84.94 156 LEU A O 1
ATOM 1350 N N . GLU A 1 157 ? 3.262 -16.798 26.064 1.00 84.44 157 GLU A N 1
ATOM 1351 C CA . GLU A 1 157 ? 4.195 -17.412 27.023 1.00 84.44 157 GLU A CA 1
ATOM 1352 C C . GLU A 1 157 ? 4.237 -16.662 28.365 1.00 84.44 157 GLU A C 1
ATOM 1354 O O . GLU A 1 157 ? 4.261 -17.276 29.435 1.00 84.44 157 GLU A O 1
ATOM 1359 N N . LEU A 1 158 ? 4.192 -15.327 28.346 1.00 80.38 158 LEU A N 1
ATOM 1360 C CA . LEU A 1 158 ? 4.105 -14.510 29.562 1.00 80.38 158 LEU A CA 1
ATOM 1361 C C . LEU A 1 158 ? 2.782 -14.721 30.305 1.00 80.38 158 LEU A C 1
ATOM 1363 O O . LEU A 1 158 ? 2.756 -14.719 31.534 1.00 80.38 158 LEU A O 1
ATOM 1367 N N . ILE A 1 159 ? 1.683 -14.904 29.575 1.00 74.25 159 ILE A N 1
ATOM 1368 C CA . ILE A 1 159 ? 0.378 -15.218 30.159 1.00 74.25 159 ILE A CA 1
ATOM 1369 C C . ILE A 1 159 ? 0.390 -16.644 30.717 1.00 74.25 159 ILE A C 1
ATOM 1371 O O . ILE A 1 159 ? -0.009 -16.832 31.859 1.00 74.25 159 ILE A O 1
ATOM 1375 N N . ALA A 1 160 ? 0.907 -17.624 29.975 1.00 75.69 160 ALA A N 1
ATOM 1376 C CA . ALA A 1 160 ? 1.004 -19.016 30.416 1.00 75.69 160 ALA A CA 1
ATOM 1377 C C . ALA A 1 160 ? 1.933 -19.197 31.629 1.00 75.69 160 ALA A C 1
ATOM 1379 O O . ALA A 1 160 ? 1.669 -20.024 32.494 1.00 75.69 160 ALA A O 1
ATOM 1380 N N . SER A 1 161 ? 3.003 -18.404 31.737 1.00 70.19 161 SER A N 1
ATOM 1381 C CA . SER A 1 161 ? 3.891 -18.422 32.910 1.00 70.19 161 SER A CA 1
ATOM 1382 C C . SER A 1 161 ? 3.311 -17.690 34.125 1.00 70.19 161 SER A C 1
ATOM 1384 O O . SER A 1 161 ? 3.670 -18.020 35.253 1.00 70.19 161 SER A O 1
ATOM 1386 N N . LYS A 1 162 ? 2.403 -16.724 33.927 1.00 66.81 162 LYS A N 1
ATOM 1387 C CA . LYS A 1 162 ? 1.727 -16.000 35.021 1.00 66.81 162 LYS A CA 1
ATOM 1388 C C . LYS A 1 162 ? 0.404 -16.621 35.464 1.00 66.81 162 LYS A C 1
ATOM 1390 O O . LYS A 1 162 ? -0.036 -16.351 36.581 1.00 66.81 162 LYS A O 1
ATOM 1395 N N . ASN A 1 163 ? -0.245 -17.413 34.619 1.00 64.88 163 ASN A N 1
ATOM 1396 C CA . ASN A 1 163 ? -1.595 -17.900 34.854 1.00 64.88 163 ASN A CA 1
ATOM 1397 C C . ASN A 1 163 ? -1.575 -19.423 35.018 1.00 64.88 163 ASN A C 1
ATOM 1399 O O . ASN A 1 163 ? -1.399 -20.138 34.041 1.00 64.88 163 ASN A O 1
ATOM 1403 N N . ASP A 1 164 ? -1.676 -19.888 36.272 1.00 60.78 164 ASP A N 1
ATOM 1404 C CA . ASP A 1 164 ? -2.683 -20.897 36.658 1.00 60.78 164 ASP A CA 1
ATOM 1405 C C . ASP A 1 164 ? -2.595 -21.311 38.136 1.00 60.78 164 ASP A C 1
ATOM 1407 O O . ASP A 1 164 ? -3.622 -21.596 38.741 1.00 60.78 164 ASP A O 1
ATOM 1411 N N . ASN A 1 165 ? -1.428 -21.279 38.787 1.00 62.69 165 ASN A N 1
ATOM 1412 C CA . ASN A 1 165 ? -1.333 -21.801 40.162 1.00 62.69 165 ASN A CA 1
ATOM 1413 C C . ASN A 1 165 ? -1.214 -20.727 41.246 1.00 62.69 165 ASN A C 1
ATOM 1415 O O . ASN A 1 165 ? -1.897 -20.815 42.261 1.00 62.69 165 ASN A O 1
ATOM 1419 N N . GLU A 1 166 ? -0.403 -19.689 41.063 1.00 70.50 166 GLU A N 1
ATOM 1420 C CA . GLU A 1 166 ? -0.120 -18.751 42.159 1.00 70.50 166 GLU A CA 1
ATOM 1421 C C . GLU A 1 166 ? -1.277 -17.770 42.411 1.00 70.50 166 GLU A C 1
ATOM 1423 O O . GLU A 1 166 ? -1.758 -17.641 43.536 1.00 70.50 166 GLU A O 1
ATOM 1428 N N . VAL A 1 167 ? -1.814 -17.152 41.353 1.00 72.94 167 VAL A N 1
ATOM 1429 C CA . VAL A 1 167 ? -2.951 -16.220 41.460 1.00 72.94 167 VAL A CA 1
ATOM 1430 C C . VAL A 1 167 ? -4.227 -16.945 41.900 1.00 72.94 167 VAL A C 1
ATOM 1432 O O . VAL A 1 167 ? -4.949 -16.451 42.765 1.00 72.94 167 VAL A O 1
ATOM 1435 N N . ILE A 1 168 ? -4.490 -18.146 41.369 1.00 72.12 168 ILE A N 1
ATOM 1436 C CA . ILE A 1 168 ? -5.673 -18.940 41.738 1.00 72.12 168 ILE A CA 1
ATOM 1437 C C . ILE A 1 168 ? -5.584 -19.419 43.193 1.00 72.12 168 ILE A C 1
ATOM 1439 O O . ILE A 1 168 ? -6.590 -19.379 43.903 1.00 72.12 168 ILE A O 1
ATOM 1443 N N . ASN A 1 169 ? -4.405 -19.833 43.668 1.00 77.31 169 ASN A N 1
ATOM 1444 C CA . ASN A 1 169 ? -4.232 -20.247 45.062 1.00 77.31 169 ASN A CA 1
ATOM 1445 C C . ASN A 1 169 ? -4.371 -19.067 46.032 1.00 77.31 169 ASN A C 1
ATOM 1447 O O . ASN A 1 169 ? -5.037 -19.210 47.057 1.00 77.31 169 ASN A O 1
ATOM 1451 N N . ASN A 1 170 ? -3.846 -17.891 45.677 1.00 80.94 170 ASN A N 1
ATOM 1452 C CA . ASN A 1 170 ? -4.006 -16.682 46.488 1.00 80.94 170 ASN A CA 1
ATOM 1453 C C . ASN A 1 170 ? -5.478 -16.243 46.570 1.00 80.94 170 ASN A C 1
ATOM 1455 O O . ASN A 1 170 ? -5.984 -15.995 47.663 1.00 80.94 170 ASN A O 1
ATOM 1459 N N . LEU A 1 171 ? -6.206 -16.252 45.447 1.00 81.62 171 LEU A N 1
ATOM 1460 C CA . LEU A 1 171 ? -7.636 -15.914 45.416 1.00 81.62 171 LEU A CA 1
ATOM 1461 C C . LEU A 1 171 ? -8.516 -16.935 46.155 1.00 81.62 171 LEU A C 1
ATOM 1463 O O . LEU A 1 171 ? -9.558 -16.568 46.706 1.00 81.62 171 LEU A O 1
ATOM 1467 N N . LYS A 1 172 ? -8.128 -18.218 46.177 1.00 83.94 172 LYS A N 1
ATOM 1468 C CA . LYS A 1 172 ? -8.808 -19.249 46.980 1.00 83.94 172 LYS A CA 1
ATOM 1469 C C . LYS A 1 172 ? -8.583 -19.028 48.473 1.00 83.94 172 LYS A C 1
ATOM 1471 O O . LYS A 1 172 ? -9.557 -19.035 49.221 1.00 83.94 172 LYS A O 1
ATOM 1476 N N . ALA A 1 173 ? -7.341 -18.773 48.885 1.00 83.62 173 ALA A N 1
ATOM 1477 C CA . ALA A 1 173 ? -7.005 -18.497 50.280 1.00 83.62 173 ALA A CA 1
ATOM 1478 C C . ALA A 1 173 ? -7.711 -17.230 50.799 1.00 83.62 173 ALA A C 1
ATOM 1480 O O . ALA A 1 173 ? -8.270 -17.228 51.899 1.00 83.62 173 ALA A O 1
ATOM 1481 N N . GLU A 1 174 ? -7.767 -16.173 49.986 1.00 88.94 174 GLU A N 1
ATOM 1482 C CA . GLU A 1 174 ? -8.488 -14.942 50.321 1.00 88.94 174 GLU A CA 1
ATOM 1483 C C . GLU A 1 174 ? -10.005 -15.177 50.430 1.00 88.94 174 GLU A C 1
ATOM 1485 O O . GLU A 1 174 ? -10.631 -14.741 51.399 1.00 88.94 174 GLU A O 1
ATOM 1490 N N . ASN A 1 175 ? -10.600 -15.947 49.511 1.00 85.38 175 ASN A N 1
ATOM 1491 C CA . ASN A 1 175 ? -12.018 -16.318 49.587 1.00 85.38 175 ASN A CA 1
ATOM 1492 C C . ASN A 1 175 ? -12.355 -17.159 50.823 1.00 85.38 175 ASN A C 1
ATOM 1494 O O . ASN A 1 175 ? -13.420 -16.985 51.418 1.00 85.38 175 ASN A O 1
ATOM 1498 N N . GLU A 1 176 ? -11.486 -18.092 51.208 1.00 89.25 176 GLU A N 1
ATOM 1499 C CA . GLU A 1 176 ? -11.676 -18.898 52.417 1.00 89.25 176 GLU A CA 1
ATOM 1500 C C . GLU A 1 176 ? -11.597 -18.033 53.678 1.00 89.25 176 GLU A C 1
ATOM 1502 O O . GLU A 1 176 ? -12.464 -18.144 54.554 1.00 89.25 176 GLU A O 1
ATOM 1507 N N . SER A 1 177 ? -10.639 -17.103 53.724 1.00 90.88 177 SER A N 1
ATOM 1508 C CA . SER A 1 177 ? -10.529 -16.097 54.784 1.00 90.88 177 SER A CA 1
ATOM 1509 C C . SER A 1 177 ? -11.790 -15.231 54.875 1.00 90.88 177 SER A C 1
ATOM 1511 O O . SER A 1 177 ? -12.413 -15.167 55.939 1.00 90.88 177 SER A O 1
ATOM 1513 N N . MET A 1 178 ? -12.262 -14.666 53.759 1.00 89.00 178 MET A N 1
ATOM 1514 C CA . MET A 1 178 ? -13.493 -13.863 53.723 1.00 89.00 178 MET A CA 1
ATOM 1515 C C . MET A 1 178 ? -14.727 -14.667 54.146 1.00 89.00 178 MET A C 1
ATOM 1517 O O . MET A 1 178 ? -15.555 -14.184 54.920 1.00 89.00 178 MET A O 1
ATOM 1521 N N . ARG A 1 179 ? -14.853 -15.926 53.708 1.00 87.75 179 ARG A N 1
ATOM 1522 C CA . ARG A 1 179 ? -15.957 -16.807 54.127 1.00 87.75 179 ARG A CA 1
ATOM 1523 C C . ARG A 1 179 ? -15.926 -17.087 55.627 1.00 87.75 179 ARG A C 1
ATOM 1525 O O . ARG A 1 179 ? -16.992 -17.162 56.237 1.00 87.75 179 ARG A O 1
ATOM 1532 N N . SER A 1 180 ? -14.741 -17.238 56.221 1.00 88.19 180 SER A N 1
ATOM 1533 C CA . SER A 1 180 ? -14.598 -17.407 57.672 1.00 88.19 180 SER A CA 1
ATOM 1534 C C . SER A 1 180 ? -15.056 -16.159 58.437 1.00 88.19 180 SER A C 1
ATOM 1536 O O . SER A 1 180 ? -15.835 -16.281 59.383 1.00 88.19 180 SER A O 1
ATOM 1538 N N . GLN A 1 181 ? -14.690 -14.964 57.960 1.00 91.25 181 GLN A N 1
ATOM 1539 C CA . GLN A 1 181 ? -15.101 -13.693 58.561 1.00 91.25 181 GLN A CA 1
ATOM 1540 C C . GLN A 1 181 ? -16.616 -13.487 58.465 1.00 91.25 181 GLN A C 1
ATOM 1542 O O . GLN A 1 181 ? -17.254 -13.145 59.458 1.00 91.25 181 GLN A O 1
ATOM 1547 N N . ILE A 1 182 ? -17.219 -13.784 57.308 1.00 87.56 182 ILE A N 1
ATOM 1548 C CA . ILE A 1 182 ? -18.677 -13.722 57.119 1.00 87.56 182 ILE A CA 1
ATOM 1549 C C . ILE A 1 182 ? -19.399 -14.682 58.073 1.00 87.56 182 ILE A C 1
ATOM 1551 O O . ILE A 1 182 ? -20.435 -14.326 58.632 1.00 87.56 182 ILE A O 1
ATOM 1555 N N . ARG A 1 183 ? -18.871 -15.895 58.297 1.00 88.50 183 ARG A N 1
ATOM 1556 C CA . ARG A 1 183 ? -19.449 -16.822 59.286 1.00 88.50 183 ARG A CA 1
ATOM 1557 C C . ARG A 1 183 ? -19.366 -16.260 60.703 1.00 88.50 183 ARG A C 1
ATOM 1559 O O . ARG A 1 183 ? -20.367 -16.335 61.409 1.00 88.50 183 ARG A O 1
ATOM 1566 N N . GLY A 1 184 ? -18.227 -15.683 61.089 1.00 89.19 184 GLY A N 1
ATOM 1567 C CA . GLY A 1 184 ? -18.058 -15.041 62.397 1.00 89.19 184 GLY A CA 1
ATOM 1568 C C . GLY A 1 184 ? -19.047 -13.893 62.608 1.00 89.19 184 GLY A C 1
ATOM 1569 O O . GLY A 1 184 ? -19.798 -13.899 63.580 1.00 89.19 184 GLY A O 1
ATOM 1570 N N . LEU A 1 185 ? -19.141 -12.979 61.638 1.00 89.75 185 LEU A N 1
ATOM 1571 C CA . LEU A 1 185 ? -20.082 -11.855 61.678 1.00 89.75 185 LEU A CA 1
ATOM 1572 C C . LEU A 1 185 ? -21.546 -12.312 61.708 1.00 89.75 185 LEU A C 1
ATOM 1574 O O . LEU A 1 185 ? -22.368 -11.713 62.394 1.00 89.75 185 LEU A O 1
ATOM 1578 N N . ASN A 1 186 ? -21.894 -13.387 60.997 1.00 88.69 186 ASN A N 1
ATOM 1579 C CA . ASN A 1 186 ? -23.250 -13.936 61.044 1.00 88.69 186 ASN A CA 1
ATOM 1580 C C . ASN A 1 186 ? -23.575 -14.569 62.403 1.00 88.69 186 ASN A C 1
ATOM 1582 O O . ASN A 1 186 ? -24.697 -14.423 62.880 1.00 88.69 186 ASN A O 1
ATOM 1586 N N . GLN A 1 187 ? -22.615 -15.242 63.044 1.00 89.75 187 GLN A N 1
ATOM 1587 C CA . GLN A 1 187 ? -22.796 -15.769 64.401 1.00 89.75 187 GLN A CA 1
ATOM 1588 C C . GLN A 1 187 ? -22.986 -14.642 65.421 1.00 89.75 187 GLN A C 1
ATOM 1590 O O . GLN A 1 187 ? -23.870 -14.731 66.274 1.00 89.75 187 GLN A O 1
ATOM 1595 N N . GLU A 1 188 ? -22.200 -13.572 65.307 1.00 91.25 188 GLU A N 1
ATOM 1596 C CA . GLU A 1 188 ? -22.329 -12.377 66.143 1.00 91.25 188 GLU A CA 1
ATOM 1597 C C . GLU A 1 188 ? -23.665 -11.661 65.914 1.00 91.25 188 GLU A C 1
ATOM 1599 O O . GLU A 1 188 ? -24.366 -11.297 66.857 1.00 91.25 188 GLU A O 1
ATOM 1604 N N . ARG A 1 189 ? -24.088 -11.522 64.657 1.00 90.62 189 ARG A N 1
ATOM 1605 C CA . ARG A 1 189 ? -25.397 -10.956 64.328 1.00 90.62 189 ARG A CA 1
ATOM 1606 C C . ARG A 1 189 ? -26.536 -11.774 64.937 1.00 90.62 189 ARG A C 1
ATOM 1608 O O . ARG A 1 189 ? -27.506 -11.193 65.419 1.00 90.62 189 ARG A O 1
ATOM 1615 N N . GLU A 1 190 ? -26.429 -13.099 64.933 1.00 90.25 190 GLU A N 1
ATOM 1616 C CA . GLU A 1 190 ? -27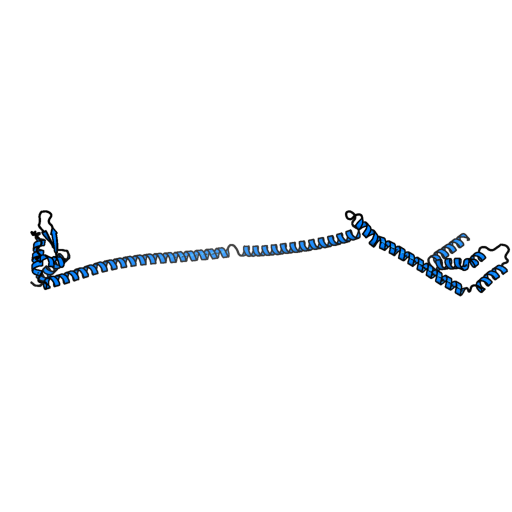.464 -13.973 65.488 1.00 90.25 190 GLU A CA 1
ATOM 1617 C C . GLU A 1 190 ? -27.515 -13.913 67.022 1.00 90.25 190 GLU A C 1
ATOM 1619 O O . GLU A 1 190 ? -28.601 -13.931 67.607 1.00 90.25 190 GLU A O 1
ATOM 1624 N N . SER A 1 191 ? -26.365 -13.785 67.692 1.00 89.56 191 SER A N 1
ATOM 1625 C CA . SER A 1 191 ? -26.327 -13.585 69.146 1.00 89.56 191 SER A CA 1
ATOM 1626 C C . SER A 1 191 ? -26.898 -12.220 69.543 1.00 89.56 191 SER A C 1
ATOM 1628 O O . SER A 1 191 ? -27.706 -12.146 70.472 1.00 89.56 191 SER A O 1
ATOM 1630 N N . LEU A 1 192 ? -26.572 -11.163 68.792 1.00 90.44 192 LEU A N 1
ATOM 1631 C CA . LEU A 1 192 ? -27.142 -9.826 68.977 1.00 90.44 192 LEU A CA 1
ATOM 1632 C C . LEU A 1 192 ? -28.654 -9.817 68.753 1.00 90.44 192 LEU A C 1
ATOM 1634 O O . LEU A 1 192 ? -29.385 -9.223 69.543 1.00 90.44 192 LEU A O 1
ATOM 1638 N N . LYS A 1 193 ? -29.143 -10.514 67.724 1.00 92.19 193 LYS A N 1
ATOM 1639 C CA . LYS A 1 193 ? -30.579 -10.620 67.445 1.00 92.19 193 LYS A CA 1
ATOM 1640 C C . LYS A 1 193 ? -31.338 -11.249 68.616 1.00 92.19 193 LYS A C 1
ATOM 1642 O O . LYS A 1 193 ? -32.323 -10.675 69.070 1.00 92.19 193 LYS A O 1
ATOM 1647 N N . LYS A 1 194 ? -30.836 -12.362 69.163 1.00 90.38 194 LYS A N 1
ATOM 1648 C CA . LYS A 1 194 ? -31.418 -13.002 70.359 1.00 90.38 194 LYS A CA 1
ATOM 1649 C C . LYS A 1 194 ? -31.421 -12.073 71.573 1.00 90.38 194 LYS A C 1
ATOM 1651 O O . LYS A 1 194 ? -32.355 -12.095 72.371 1.00 90.38 194 LYS A O 1
ATOM 1656 N N . LEU A 1 195 ? -30.376 -11.259 71.727 1.00 90.25 195 LEU A N 1
ATOM 1657 C CA . LEU A 1 195 ? -30.281 -10.300 72.825 1.00 90.25 195 LEU A CA 1
ATOM 1658 C C . LEU A 1 195 ? -31.321 -9.180 72.683 1.00 90.25 195 LEU A C 1
ATOM 1660 O O . LEU A 1 195 ? -31.973 -8.837 73.669 1.00 90.25 195 LEU A O 1
ATOM 1664 N N . ILE A 1 196 ? -31.525 -8.670 71.464 1.00 90.50 196 ILE A N 1
ATOM 1665 C CA . ILE A 1 196 ? -32.568 -7.681 71.158 1.00 90.50 196 ILE A CA 1
ATOM 1666 C C . ILE A 1 196 ? -33.961 -8.264 71.415 1.00 90.50 196 ILE A C 1
ATOM 1668 O O . ILE A 1 196 ? -34.766 -7.612 72.074 1.00 90.50 196 ILE A O 1
ATOM 1672 N N . GLU A 1 197 ? -34.243 -9.486 70.953 1.00 91.19 197 GLU A N 1
ATOM 1673 C CA . GLU A 1 197 ? -35.538 -10.152 71.175 1.00 91.19 197 GLU A CA 1
ATOM 1674 C C . GLU A 1 197 ? -35.848 -10.287 72.676 1.00 91.19 197 GLU A C 1
ATOM 1676 O O . GLU A 1 197 ? -36.924 -9.896 73.127 1.00 91.19 197 GLU A O 1
ATOM 1681 N N . ASN A 1 198 ? -34.870 -10.719 73.477 1.00 90.62 198 ASN A N 1
ATOM 1682 C CA . ASN A 1 198 ? -35.012 -10.812 74.933 1.00 90.62 198 ASN A CA 1
ATOM 1683 C C . ASN A 1 198 ? -35.253 -9.434 75.584 1.00 90.62 198 ASN A C 1
ATOM 1685 O O . ASN A 1 198 ? -36.093 -9.287 76.472 1.00 90.62 198 ASN A O 1
ATOM 1689 N N . GLN A 1 199 ? -34.548 -8.389 75.138 1.00 89.06 199 GLN A N 1
A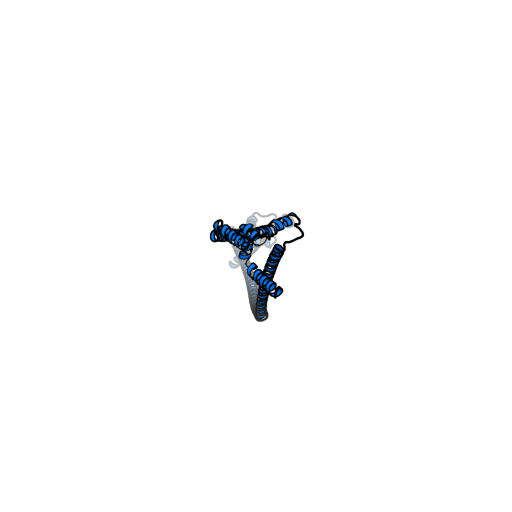TOM 1690 C CA . GLN A 1 199 ? -34.791 -7.032 75.638 1.00 89.06 199 GLN A CA 1
ATOM 1691 C C . GLN A 1 199 ? -36.189 -6.519 75.273 1.00 89.06 199 GLN A C 1
ATOM 1693 O O . GLN A 1 199 ? -36.841 -5.904 76.114 1.00 89.06 199 GLN A O 1
ATOM 1698 N N . GLN A 1 200 ? -36.677 -6.801 74.065 1.00 88.50 200 GLN A N 1
ATOM 1699 C CA . GLN A 1 200 ? -38.024 -6.419 73.641 1.00 88.50 200 GLN A CA 1
ATOM 1700 C C . GLN A 1 200 ? -39.111 -7.118 74.463 1.00 88.50 200 GLN A C 1
ATOM 1702 O O . GLN A 1 200 ? -40.097 -6.479 74.829 1.00 88.50 200 GLN A O 1
ATOM 1707 N N . GLU A 1 201 ? -38.937 -8.397 74.800 1.00 87.62 201 GLU A N 1
ATOM 1708 C CA . GLU A 1 201 ? -39.863 -9.102 75.695 1.00 87.62 201 GLU A CA 1
ATOM 1709 C C . GLU A 1 201 ? -39.903 -8.473 77.089 1.00 87.62 201 GLU A C 1
ATOM 1711 O O . GLU A 1 201 ? -40.986 -8.247 77.632 1.00 87.62 201 GLU A O 1
ATOM 1716 N N . LYS A 1 202 ? -38.739 -8.114 77.645 1.00 87.50 202 LYS A N 1
ATOM 1717 C CA . LYS A 1 202 ? -38.666 -7.410 78.934 1.00 87.50 202 LYS A CA 1
ATOM 1718 C C . LYS A 1 202 ? -39.357 -6.051 78.889 1.00 87.50 202 LYS A C 1
ATOM 1720 O O . LYS A 1 202 ? -40.069 -5.711 79.829 1.00 87.50 202 LYS A O 1
ATOM 1725 N N . ILE A 1 203 ? -39.178 -5.289 77.808 1.00 84.69 203 ILE A N 1
ATOM 1726 C CA . ILE A 1 203 ? -39.852 -3.993 77.631 1.00 84.69 203 ILE A CA 1
ATOM 1727 C C . ILE A 1 203 ? -41.371 -4.184 77.608 1.00 84.69 203 ILE A C 1
ATOM 1729 O O . ILE A 1 203 ? -42.062 -3.505 78.359 1.00 84.69 203 ILE A O 1
ATOM 1733 N N . LYS A 1 204 ? -41.889 -5.162 76.854 1.00 86.50 204 LYS A N 1
ATOM 1734 C CA . LYS A 1 204 ? -43.334 -5.458 76.827 1.00 86.50 204 LYS A CA 1
ATOM 1735 C C . LYS A 1 204 ? -43.892 -5.823 78.203 1.00 86.50 204 LYS A C 1
ATOM 1737 O O . LYS A 1 204 ? -44.995 -5.414 78.549 1.00 86.50 204 LYS A O 1
ATOM 1742 N N . GLN A 1 205 ? -43.144 -6.592 78.996 1.00 84.12 205 GLN A N 1
ATOM 1743 C CA . GLN A 1 205 ? -43.552 -6.924 80.365 1.00 84.12 205 GLN A CA 1
ATOM 1744 C C . GLN A 1 205 ? -43.623 -5.675 81.251 1.00 84.12 205 GLN A C 1
ATOM 1746 O O . GLN A 1 205 ? -44.574 -5.519 82.012 1.00 84.12 205 GLN A O 1
ATOM 1751 N N . ILE A 1 206 ? -42.651 -4.768 81.130 1.00 82.25 206 ILE A N 1
ATOM 1752 C CA . ILE A 1 206 ? -42.648 -3.496 81.864 1.00 82.25 206 ILE A CA 1
ATOM 1753 C C . ILE A 1 206 ? -43.828 -2.616 81.433 1.00 82.25 206 ILE A C 1
ATOM 1755 O O . ILE A 1 206 ? -44.517 -2.083 82.297 1.00 82.25 206 ILE A O 1
ATOM 1759 N N . GLU A 1 207 ? -44.090 -2.492 80.130 1.00 78.62 207 GLU A N 1
ATOM 1760 C CA . GLU A 1 207 ? -45.220 -1.714 79.602 1.00 78.62 207 GLU A CA 1
ATOM 1761 C C . GLU A 1 207 ? -46.562 -2.220 80.145 1.00 78.62 207 GLU A C 1
ATOM 1763 O O . GLU A 1 207 ? -47.366 -1.422 80.624 1.00 78.62 207 GLU A O 1
ATOM 1768 N N . ASN A 1 208 ? -46.777 -3.539 80.157 1.00 78.88 208 ASN A N 1
ATOM 1769 C CA . ASN A 1 208 ? -47.994 -4.130 80.716 1.00 78.88 208 ASN A CA 1
ATOM 1770 C C . ASN A 1 208 ? -48.144 -3.829 82.216 1.00 78.88 208 ASN A C 1
ATOM 1772 O O . ASN A 1 208 ? -49.220 -3.424 82.653 1.00 78.88 208 ASN A O 1
ATOM 1776 N N . ASN A 1 209 ? -47.059 -3.944 82.989 1.00 78.19 209 ASN A N 1
ATOM 1777 C CA . ASN A 1 209 ? -47.078 -3.645 84.423 1.00 78.19 209 ASN A CA 1
ATOM 1778 C C . ASN A 1 209 ? -47.369 -2.158 84.710 1.00 78.19 209 ASN A C 1
ATOM 1780 O O . ASN A 1 209 ? -48.043 -1.838 85.688 1.00 78.19 209 ASN A O 1
ATOM 1784 N N . ILE A 1 210 ? -46.880 -1.239 83.865 1.00 75.69 210 ILE A N 1
ATOM 1785 C CA . ILE A 1 210 ? -47.170 0.200 83.989 1.00 75.69 210 ILE A CA 1
ATOM 1786 C C . ILE A 1 210 ? -48.652 0.472 83.707 1.00 75.69 210 ILE A C 1
ATOM 1788 O O . ILE A 1 210 ? -49.295 1.181 84.477 1.00 75.69 210 ILE A O 1
ATOM 1792 N N . ILE A 1 211 ? -49.214 -0.130 82.653 1.00 74.12 211 ILE A N 1
ATOM 1793 C CA . ILE A 1 211 ? -50.631 0.035 82.295 1.00 74.12 211 ILE A CA 1
ATOM 1794 C C . ILE A 1 211 ? -51.549 -0.476 83.415 1.00 74.12 211 ILE A C 1
ATOM 1796 O O . ILE A 1 211 ? -52.549 0.169 83.736 1.00 74.12 211 ILE A O 1
ATOM 1800 N N . GLU A 1 212 ? -51.223 -1.614 84.031 1.00 71.62 212 GLU A N 1
ATOM 1801 C CA . GLU A 1 212 ? -51.985 -2.147 85.167 1.00 71.62 212 GLU A CA 1
ATOM 1802 C C . GLU A 1 212 ? -51.931 -1.208 86.382 1.00 71.62 212 GLU A C 1
ATOM 1804 O O . GLU A 1 212 ? -52.976 -0.879 86.951 1.00 71.62 212 GLU A O 1
ATOM 1809 N N . SER A 1 213 ? -50.744 -0.691 86.713 1.00 68.62 213 SER A N 1
ATOM 1810 C CA . SER A 1 213 ? -50.551 0.259 87.816 1.00 68.62 213 SER A CA 1
ATOM 1811 C C . SER A 1 213 ? -51.287 1.587 87.593 1.00 68.62 213 SER A C 1
ATOM 1813 O O . SER A 1 213 ? -51.897 2.123 88.521 1.00 68.62 213 SER A O 1
ATOM 1815 N N . ASP A 1 214 ? -51.260 2.134 86.375 1.00 68.75 214 ASP A N 1
ATOM 1816 C CA . ASP A 1 214 ? -51.937 3.398 86.056 1.00 68.75 214 ASP A CA 1
ATOM 1817 C C . ASP A 1 214 ? -53.465 3.251 86.118 1.00 68.75 214 ASP A C 1
ATOM 1819 O O . ASP A 1 214 ? -54.158 4.124 86.654 1.00 68.75 214 ASP A O 1
ATOM 1823 N N . ASN A 1 215 ? -54.006 2.120 85.656 1.00 69.19 215 ASN A N 1
ATOM 1824 C CA . ASN A 1 215 ? -55.438 1.827 85.751 1.00 69.19 215 ASN A CA 1
ATOM 1825 C C . ASN A 1 215 ? -55.908 1.675 87.212 1.00 69.19 215 ASN A C 1
ATOM 1827 O O . ASN A 1 215 ? -56.992 2.151 87.579 1.00 69.19 215 ASN A O 1
ATOM 1831 N N . GLU A 1 216 ? -55.091 1.069 88.076 1.00 68.19 216 GLU A N 1
ATOM 1832 C CA . GLU A 1 216 ? -55.373 0.953 89.513 1.00 68.19 216 GLU A CA 1
ATOM 1833 C C . GLU A 1 216 ? -55.335 2.325 90.218 1.00 68.19 216 GLU A C 1
ATOM 1835 O O . GLU A 1 216 ? -56.199 2.649 91.044 1.00 68.19 216 GLU A O 1
ATOM 1840 N N . LEU A 1 217 ? -54.402 3.200 89.835 1.00 69.00 217 LEU A N 1
ATOM 1841 C CA . LEU A 1 217 ? -54.278 4.541 90.411 1.00 69.00 217 LEU A CA 1
ATOM 1842 C C . LEU A 1 217 ? -55.432 5.468 89.986 1.00 69.00 217 LEU A C 1
ATOM 1844 O O . LEU A 1 217 ? -55.979 6.214 90.809 1.00 69.00 217 LEU A O 1
ATOM 1848 N N . VAL A 1 218 ? -55.845 5.400 88.716 1.00 68.50 218 VAL A N 1
ATOM 1849 C CA . VAL A 1 218 ? -56.978 6.169 88.174 1.00 68.50 218 VAL A CA 1
ATOM 1850 C C . VAL A 1 218 ? -58.294 5.723 88.814 1.00 68.50 218 VAL A C 1
ATOM 1852 O O . VAL A 1 218 ? -59.050 6.573 89.296 1.00 68.50 218 VAL A O 1
ATOM 1855 N N . SER A 1 219 ? -58.550 4.414 88.900 1.00 69.75 219 SER A N 1
ATOM 1856 C CA . SER A 1 219 ? -59.762 3.885 89.546 1.00 69.75 219 SER A CA 1
ATOM 1857 C C . SER A 1 219 ? -59.843 4.277 91.028 1.00 69.75 219 SER A C 1
ATOM 1859 O O . SER A 1 219 ? -60.900 4.711 91.500 1.00 69.75 219 SER A O 1
ATOM 1861 N N . THR A 1 220 ? -58.718 4.258 91.749 1.00 72.75 220 THR A N 1
ATOM 1862 C CA . THR A 1 220 ? -58.647 4.683 93.157 1.00 72.75 220 THR A CA 1
ATOM 1863 C C . THR A 1 220 ? -58.926 6.182 93.326 1.00 72.75 220 THR A C 1
ATOM 1865 O O . THR A 1 220 ? -59.666 6.583 94.232 1.00 72.75 220 THR A O 1
ATOM 1868 N N . ASN A 1 221 ? -58.383 7.032 92.450 1.00 78.25 221 ASN A N 1
ATOM 1869 C CA . ASN A 1 221 ? -58.586 8.484 92.509 1.00 78.25 221 ASN A CA 1
ATOM 1870 C C . ASN A 1 221 ? -60.017 8.900 92.155 1.00 78.25 221 ASN A C 1
ATOM 1872 O O . ASN A 1 221 ? -60.581 9.765 92.833 1.00 78.25 221 ASN A O 1
ATOM 1876 N N . ILE A 1 222 ? -60.621 8.267 91.143 1.00 78.62 222 ILE A N 1
ATOM 1877 C CA . ILE A 1 222 ? -62.029 8.490 90.789 1.00 78.62 222 ILE A CA 1
ATOM 1878 C C . ILE A 1 222 ? -62.918 8.073 91.965 1.00 78.62 222 ILE A C 1
ATOM 1880 O O . ILE A 1 222 ? -63.727 8.878 92.419 1.00 78.62 222 ILE A O 1
ATOM 1884 N N . THR A 1 223 ? -62.694 6.887 92.542 1.00 79.69 223 THR A N 1
ATOM 1885 C CA . THR A 1 223 ? -63.461 6.398 93.703 1.00 79.69 223 THR A CA 1
ATOM 1886 C C . THR A 1 223 ? -63.370 7.362 94.892 1.00 79.69 223 THR A C 1
ATOM 1888 O O . THR A 1 223 ? -64.397 7.739 95.457 1.00 79.69 223 THR A O 1
ATOM 1891 N N . ARG A 1 224 ? -62.167 7.853 95.238 1.00 80.19 224 ARG A N 1
ATOM 1892 C CA . ARG A 1 224 ? -61.989 8.850 96.316 1.00 80.19 224 ARG A CA 1
ATOM 1893 C C . ARG A 1 224 ? -62.690 10.173 96.023 1.00 80.19 224 ARG A C 1
ATOM 1895 O O . ARG A 1 224 ? -63.265 10.766 96.936 1.00 80.19 224 ARG A O 1
ATOM 1902 N N . LYS A 1 225 ? -62.611 10.670 94.786 1.00 85.38 225 LYS A N 1
ATOM 1903 C CA . LYS A 1 225 ? -63.255 11.931 94.393 1.00 85.38 225 LYS A CA 1
ATOM 1904 C C . LYS A 1 225 ? -64.773 11.810 94.491 1.00 85.38 225 LYS A C 1
ATOM 1906 O O . LYS A 1 225 ? -65.395 12.666 95.115 1.00 85.38 225 LYS A O 1
ATOM 1911 N N . THR A 1 226 ? -65.342 10.735 93.953 1.00 81.62 226 THR A N 1
ATOM 1912 C CA . THR A 1 226 ? -66.786 10.488 93.998 1.00 81.62 226 THR A CA 1
ATOM 1913 C C . THR A 1 226 ? -67.269 10.266 95.429 1.00 81.62 226 THR A C 1
ATOM 1915 O O . THR A 1 226 ? -68.307 10.804 95.798 1.00 81.62 226 THR A O 1
ATOM 1918 N N . TYR A 1 227 ? -66.489 9.583 96.276 1.00 83.00 227 TYR A N 1
ATOM 1919 C CA . TYR A 1 227 ? -66.782 9.481 97.710 1.00 83.00 227 TYR A CA 1
ATOM 1920 C C . TYR A 1 227 ? -66.845 10.860 98.386 1.00 83.00 227 TYR A C 1
ATOM 1922 O O . TYR A 1 227 ? -67.832 11.179 99.044 1.00 83.00 227 TYR A O 1
ATOM 1930 N N . LYS A 1 228 ? -65.840 11.724 98.176 1.00 84.44 228 LYS A N 1
ATOM 1931 C CA . LYS A 1 228 ? -65.848 13.092 98.730 1.00 84.44 228 LYS A CA 1
ATOM 1932 C C . LYS A 1 228 ? -67.036 13.914 98.231 1.00 84.44 228 LYS A C 1
ATOM 1934 O O . LYS A 1 228 ? -67.638 14.653 99.004 1.00 84.44 228 LYS A O 1
ATOM 1939 N N . GLU A 1 229 ? -67.374 13.800 96.950 1.00 84.88 229 GLU A N 1
ATOM 1940 C CA . GLU A 1 229 ? -68.519 14.503 96.366 1.00 84.88 229 GLU A CA 1
ATOM 1941 C C . GLU A 1 229 ? -69.850 14.008 96.949 1.00 84.88 229 GLU A C 1
ATOM 1943 O O . GLU A 1 229 ? -70.735 14.813 97.249 1.00 84.88 229 GLU A O 1
ATOM 1948 N N . LEU A 1 230 ? -69.971 12.700 97.188 1.00 86.31 230 LEU A N 1
ATOM 1949 C CA . LEU A 1 230 ? -71.127 12.085 97.835 1.00 86.31 230 LEU A CA 1
ATOM 1950 C C . LEU A 1 230 ? -71.320 12.601 99.272 1.00 86.31 230 LEU A C 1
ATOM 1952 O O . LEU A 1 230 ? -72.438 12.955 99.652 1.00 86.31 230 LEU A O 1
ATOM 1956 N N . VAL A 1 231 ? -70.231 12.692 100.043 1.00 82.12 231 VAL A N 1
ATOM 1957 C CA . VAL A 1 231 ? -70.236 13.247 101.407 1.00 82.12 231 VAL A CA 1
ATOM 1958 C C . VAL A 1 231 ? -70.635 14.726 101.386 1.00 82.12 231 VAL A C 1
ATOM 1960 O O . VAL A 1 231 ? -71.570 15.122 102.076 1.00 82.12 231 VAL A O 1
ATOM 1963 N N . ASN A 1 232 ? -69.996 15.539 100.540 1.00 82.06 232 ASN A N 1
ATOM 1964 C CA . ASN A 1 232 ? -70.254 16.982 100.472 1.00 82.06 232 ASN A CA 1
ATOM 1965 C C . ASN A 1 232 ? -71.683 17.319 100.015 1.00 82.06 232 ASN A C 1
ATOM 1967 O O . ASN A 1 232 ? -72.280 18.293 100.471 1.00 82.06 232 ASN A O 1
ATOM 1971 N N . SER A 1 233 ? -72.251 16.514 99.116 1.00 78.94 233 SER A N 1
ATOM 1972 C CA . SER A 1 233 ? -73.605 16.719 98.585 1.00 78.94 233 SER A CA 1
ATOM 1973 C C . SER A 1 233 ? -74.722 16.214 99.507 1.00 78.94 233 SER A C 1
ATOM 1975 O O . SER A 1 233 ? -75.891 16.276 99.121 1.00 78.94 233 SER A O 1
ATOM 1977 N N . HIS A 1 234 ? -74.383 15.729 100.712 1.00 79.56 234 HIS A N 1
ATOM 1978 C CA . HIS A 1 234 ? -75.320 15.131 101.674 1.00 79.56 234 HIS A CA 1
ATOM 1979 C C . HIS A 1 234 ? -76.127 13.962 101.074 1.00 79.56 234 HIS A C 1
ATOM 1981 O O . HIS A 1 234 ? -77.214 13.631 101.537 1.00 79.56 234 HIS A O 1
ATOM 1987 N N . GLN A 1 235 ? -75.592 13.318 100.031 1.00 84.75 235 GLN A N 1
ATOM 1988 C CA . GLN A 1 235 ? -76.214 12.169 99.365 1.00 84.75 235 GLN A CA 1
ATOM 1989 C C . GLN A 1 235 ? -75.784 10.837 99.989 1.00 84.75 235 GLN A C 1
ATOM 1991 O O . GLN A 1 235 ? -76.232 9.783 99.545 1.00 84.75 235 GLN A O 1
ATOM 1996 N N . LEU A 1 236 ? -74.920 10.871 101.008 1.00 86.06 236 LEU A N 1
ATOM 1997 C CA . LEU A 1 236 ? -74.361 9.685 101.652 1.00 86.06 236 LEU A CA 1
ATOM 1998 C C . LEU A 1 236 ? -75.450 8.777 102.238 1.00 86.06 236 LEU A C 1
ATOM 2000 O O . LEU A 1 236 ? -75.487 7.594 101.922 1.00 86.06 236 LEU A O 1
ATOM 2004 N N . GLU A 1 237 ? -76.375 9.328 103.024 1.00 83.81 237 GLU A N 1
ATOM 2005 C CA . GLU A 1 237 ? -77.468 8.553 103.632 1.00 83.81 237 GLU A CA 1
ATOM 2006 C C . GLU A 1 237 ? -78.395 7.947 102.575 1.00 83.81 237 GLU A C 1
ATOM 2008 O O . GLU A 1 237 ? -78.823 6.794 102.679 1.00 83.81 237 GLU A O 1
ATOM 2013 N N . LEU A 1 238 ? -78.671 8.714 101.515 1.00 85.88 238 LEU A N 1
ATOM 2014 C CA . LEU A 1 238 ? -79.464 8.232 100.395 1.00 85.88 238 LEU A CA 1
ATOM 2015 C C . LEU A 1 238 ? -78.744 7.096 99.664 1.00 85.88 238 LEU A C 1
ATOM 2017 O O . LEU A 1 238 ? -79.362 6.077 99.368 1.00 85.88 238 LEU A O 1
ATOM 2021 N N . PHE A 1 239 ? -77.445 7.240 99.407 1.00 89.12 239 PHE A N 1
ATOM 2022 C CA . PHE A 1 239 ? -76.639 6.211 98.763 1.00 89.12 239 PHE A CA 1
ATOM 2023 C C . PHE A 1 239 ? -76.528 4.945 99.610 1.00 89.12 239 PHE A C 1
ATOM 2025 O O . PHE A 1 239 ? -76.617 3.852 99.066 1.00 89.12 239 PHE A O 1
ATOM 2032 N N . GLU A 1 240 ? -76.396 5.056 100.929 1.00 86.56 240 GLU A N 1
ATOM 2033 C CA . GLU A 1 240 ? -76.376 3.899 101.828 1.00 86.56 240 GLU A CA 1
ATOM 2034 C C . GLU A 1 240 ? -77.700 3.144 101.825 1.00 86.56 240 GLU A C 1
ATOM 2036 O O . GLU A 1 240 ? -77.712 1.914 101.730 1.00 86.56 240 GLU A O 1
ATOM 2041 N N . LYS A 1 241 ? -78.816 3.878 101.861 1.00 86.81 241 LYS A N 1
ATOM 2042 C CA . LYS A 1 241 ? -80.151 3.296 101.727 1.00 86.81 241 LYS A CA 1
ATOM 2043 C C . LYS A 1 241 ? -80.309 2.590 100.381 1.00 86.81 241 LYS A C 1
ATOM 2045 O O . LYS A 1 241 ? -80.787 1.462 100.336 1.00 86.81 241 LYS A O 1
ATOM 2050 N N . VAL A 1 242 ? -79.855 3.222 99.298 1.00 86.50 242 VAL A N 1
ATOM 2051 C CA . VAL A 1 242 ? -79.906 2.646 97.948 1.00 86.50 242 VAL A CA 1
ATOM 2052 C C . VAL A 1 242 ? -78.989 1.435 97.806 1.00 86.50 242 VAL A C 1
ATOM 2054 O O . VAL A 1 242 ? -79.404 0.446 97.220 1.00 86.50 242 VAL A O 1
ATOM 2057 N N . ASN A 1 243 ? -77.781 1.462 98.365 1.00 88.94 243 ASN A N 1
ATOM 2058 C CA . ASN A 1 243 ? -76.864 0.322 98.404 1.00 88.94 243 ASN A CA 1
ATOM 2059 C C . ASN A 1 243 ? -77.498 -0.865 99.146 1.00 88.94 243 ASN A C 1
ATOM 2061 O O . ASN A 1 243 ? -77.472 -1.995 98.661 1.00 88.94 243 ASN A O 1
ATOM 2065 N N . PHE A 1 244 ? -78.116 -0.613 100.302 1.00 87.56 244 PHE A N 1
ATOM 2066 C CA . PHE A 1 244 ? -78.837 -1.641 101.050 1.00 87.56 244 PHE A CA 1
ATOM 2067 C C . PHE A 1 244 ? -80.003 -2.218 100.241 1.00 87.56 244 PHE A C 1
ATOM 2069 O O . PHE A 1 244 ? -80.140 -3.436 100.131 1.00 87.56 244 PHE A O 1
ATOM 2076 N N . ASP A 1 245 ? -80.814 -1.353 99.638 1.00 86.75 245 ASP A N 1
ATOM 2077 C CA . ASP A 1 245 ? -81.973 -1.765 98.854 1.00 86.75 245 ASP A CA 1
ATOM 2078 C C . ASP A 1 245 ? -81.576 -2.507 97.560 1.00 86.75 245 ASP A C 1
ATOM 2080 O O . ASP A 1 245 ? -82.229 -3.489 97.197 1.00 86.75 245 ASP A O 1
ATOM 2084 N N . ALA A 1 246 ? -80.478 -2.098 96.914 1.00 85.88 246 ALA A N 1
ATOM 2085 C CA . ALA A 1 246 ? -79.892 -2.756 95.746 1.00 85.88 246 ALA A CA 1
ATOM 2086 C C . ALA A 1 246 ? -79.385 -4.165 96.088 1.00 85.88 246 ALA A C 1
ATOM 2088 O O . ALA A 1 246 ? -79.714 -5.123 95.389 1.00 85.88 246 ALA A O 1
ATOM 2089 N N . ASN A 1 247 ? -78.659 -4.321 97.201 1.00 86.19 247 ASN A N 1
ATOM 2090 C CA . ASN A 1 247 ? -78.188 -5.632 97.666 1.00 86.19 247 ASN A CA 1
ATOM 2091 C C . ASN A 1 247 ? -79.337 -6.536 98.142 1.00 86.19 247 ASN A C 1
ATOM 2093 O O . ASN A 1 247 ? -79.252 -7.755 98.018 1.00 86.19 247 ASN A O 1
ATOM 2097 N N . ALA A 1 248 ? -80.424 -5.954 98.656 1.00 85.38 248 ALA A N 1
ATOM 2098 C CA . ALA A 1 248 ? -81.644 -6.675 99.013 1.00 85.38 248 ALA A CA 1
ATOM 2099 C C . ALA A 1 248 ? -82.538 -7.002 97.797 1.00 85.38 248 ALA A C 1
ATOM 2101 O O . ALA A 1 248 ? -83.569 -7.655 97.961 1.00 85.38 248 ALA A O 1
ATOM 2102 N N . GLY A 1 249 ? -82.174 -6.545 96.591 1.00 84.38 249 GLY A N 1
ATOM 2103 C CA . GLY A 1 249 ? -82.913 -6.803 95.354 1.00 84.38 249 GLY A CA 1
ATOM 2104 C C . GLY A 1 249 ? -84.302 -6.163 95.307 1.00 84.38 249 GLY A C 1
ATOM 2105 O O . GLY A 1 249 ? -85.178 -6.682 94.615 1.00 84.38 249 GLY A O 1
ATOM 2106 N N . LYS A 1 250 ? -84.526 -5.071 96.048 1.00 85.25 250 LYS A N 1
ATOM 2107 C CA . LYS A 1 250 ? -85.840 -4.418 96.132 1.00 85.25 250 LYS A CA 1
ATOM 2108 C C . LYS A 1 250 ? -86.258 -3.794 94.801 1.00 85.25 250 LYS A C 1
ATOM 2110 O O . LYS A 1 250 ? -85.433 -3.311 94.026 1.00 85.25 250 LYS A O 1
ATOM 2115 N N . GLU A 1 251 ? -87.567 -3.774 94.571 1.00 84.81 251 GLU A N 1
ATOM 2116 C CA . GLU A 1 251 ? -88.184 -3.254 93.351 1.00 84.81 251 GLU A CA 1
ATOM 2117 C C . GLU A 1 251 ? -89.099 -2.069 93.669 1.00 84.81 251 GLU A C 1
ATOM 2119 O O . GLU A 1 251 ? -89.812 -2.071 94.675 1.00 84.81 251 GLU A O 1
ATOM 2124 N N . TYR A 1 252 ? -89.079 -1.056 92.804 1.00 81.94 252 TYR A N 1
ATOM 2125 C CA . TYR A 1 252 ? -89.818 0.192 92.988 1.00 81.94 252 TYR A CA 1
ATOM 2126 C C . TYR A 1 252 ? -90.778 0.444 91.836 1.00 81.94 252 TYR A C 1
ATOM 2128 O O . TYR A 1 252 ? -90.456 0.200 90.672 1.00 81.94 252 TYR A O 1
ATOM 2136 N N . TRP A 1 253 ? -91.952 0.980 92.165 1.00 78.00 253 TRP A N 1
ATOM 2137 C CA . TRP A 1 253 ? -92.911 1.461 91.181 1.00 78.00 253 TRP A CA 1
ATOM 2138 C C . TRP A 1 253 ? -92.508 2.878 90.749 1.00 78.00 253 TRP A C 1
ATOM 2140 O O . TRP A 1 253 ? -92.799 3.857 91.434 1.00 78.00 253 TRP A O 1
ATOM 2150 N N . GLY A 1 254 ? -91.778 2.968 89.636 1.00 73.75 254 GLY A N 1
ATOM 2151 C CA . GLY A 1 254 ? -91.215 4.217 89.111 1.00 73.75 254 GLY A CA 1
ATOM 2152 C C . GLY A 1 254 ? -89.828 4.586 89.659 1.00 73.75 254 GLY A C 1
ATOM 2153 O O . GLY A 1 254 ? -89.361 4.060 90.668 1.00 73.75 254 GLY A O 1
ATOM 2154 N N . VAL A 1 255 ? -89.151 5.499 88.955 1.00 71.12 255 VAL A N 1
ATOM 2155 C CA . VAL A 1 255 ? -87.843 6.040 89.348 1.00 71.12 255 VAL A CA 1
ATOM 2156 C C . VAL A 1 255 ? -88.061 7.268 90.223 1.00 71.12 255 VAL A C 1
ATOM 2158 O O . VAL A 1 255 ? -88.632 8.258 89.770 1.00 71.12 255 VAL A O 1
ATOM 2161 N N . SER A 1 256 ? -87.616 7.212 91.478 1.00 74.19 256 SER A N 1
ATOM 2162 C CA . SER A 1 256 ? -87.623 8.396 92.338 1.00 74.19 256 SER A CA 1
ATOM 2163 C C . SER A 1 256 ? -86.620 9.426 91.817 1.00 74.19 256 SER A C 1
ATOM 2165 O O . SER A 1 256 ? -85.453 9.086 91.623 1.00 74.19 256 SER A O 1
ATOM 2167 N N . GLN A 1 257 ? -87.041 10.692 91.686 1.00 73.00 257 GLN A N 1
ATOM 2168 C CA . GLN A 1 257 ? -86.153 11.825 91.364 1.00 73.00 257 GLN A CA 1
ATOM 2169 C C . GLN A 1 257 ? -84.979 11.945 92.347 1.00 73.00 257 GLN A C 1
ATOM 2171 O O . GLN A 1 257 ? -83.924 12.482 92.019 1.00 73.00 257 GLN A O 1
ATOM 2176 N N . SER A 1 258 ? -85.121 11.397 93.559 1.00 74.44 258 SER A N 1
ATOM 2177 C CA . SER A 1 258 ? -84.033 11.346 94.535 1.00 74.44 258 SER A CA 1
ATOM 2178 C C . SER A 1 258 ? -82.806 10.581 94.012 1.00 74.44 258 SER A C 1
ATOM 2180 O O . SER A 1 258 ? -81.693 10.862 94.441 1.00 74.44 258 SER A O 1
ATOM 2182 N N . TYR A 1 259 ? -82.964 9.645 93.069 1.00 83.19 259 TYR A N 1
ATOM 2183 C CA . TYR A 1 259 ? -81.850 8.853 92.537 1.00 83.19 259 TYR A CA 1
ATOM 2184 C C . TYR A 1 259 ? -81.088 9.531 91.402 1.00 83.19 259 TYR A C 1
ATOM 2186 O O . TYR A 1 259 ? -79.962 9.121 91.119 1.00 83.19 259 TYR A O 1
ATOM 2194 N N . ASP A 1 260 ? -81.631 10.592 90.802 1.00 84.88 260 ASP A N 1
ATOM 2195 C CA . ASP A 1 260 ? -81.032 11.255 89.639 1.00 84.88 260 ASP A CA 1
ATOM 2196 C C . ASP A 1 260 ? -79.601 11.713 89.922 1.00 84.88 260 ASP A C 1
ATOM 2198 O O . ASP A 1 260 ? -78.710 11.566 89.083 1.00 84.88 260 ASP A O 1
ATOM 2202 N N . LYS A 1 261 ? -79.336 12.189 91.146 1.00 84.38 261 LYS A N 1
ATOM 2203 C CA . LYS A 1 261 ? -77.989 12.617 91.527 1.00 84.38 261 LYS A CA 1
ATOM 2204 C C . LYS A 1 261 ? -77.014 11.441 91.618 1.00 84.38 261 LYS A C 1
ATOM 2206 O O . LYS A 1 261 ? -75.911 11.543 91.086 1.00 84.38 261 LYS A O 1
ATOM 2211 N N . LEU A 1 262 ? -77.422 10.314 92.200 1.00 87.44 262 LEU A N 1
ATOM 2212 C CA . LEU A 1 262 ? -76.590 9.106 92.302 1.00 87.44 262 LEU A CA 1
ATOM 2213 C C . LEU A 1 262 ? -76.340 8.459 90.930 1.00 87.44 262 LEU A C 1
ATOM 2215 O O . LEU A 1 262 ? -75.244 7.953 90.680 1.00 87.44 262 LEU A O 1
ATOM 2219 N N . ILE A 1 263 ? -77.322 8.525 90.027 1.00 87.88 263 ILE A N 1
ATOM 2220 C CA . ILE A 1 263 ? -77.185 8.093 88.629 1.00 87.88 263 ILE A CA 1
ATOM 2221 C C . ILE A 1 263 ? -76.220 9.020 87.886 1.00 87.88 263 ILE A C 1
ATOM 2223 O O . ILE A 1 263 ? -75.326 8.542 87.194 1.00 87.88 263 ILE A O 1
ATOM 2227 N N . SER A 1 264 ? -76.340 10.341 88.067 1.00 85.31 264 SER A N 1
ATOM 2228 C CA . SER A 1 264 ? -75.442 11.319 87.434 1.00 85.31 264 SER A CA 1
ATOM 2229 C C . SER A 1 264 ? -73.993 11.204 87.921 1.00 85.31 264 SER A C 1
ATOM 2231 O O . SER A 1 264 ? -73.066 11.456 87.159 1.00 85.31 264 SER A O 1
ATOM 2233 N N . MET A 1 265 ? -73.793 10.765 89.169 1.00 85.44 265 MET A N 1
ATOM 2234 C CA . MET A 1 265 ? -72.478 10.419 89.722 1.00 85.44 265 MET A CA 1
ATOM 2235 C C . MET A 1 265 ? -71.967 9.053 89.234 1.00 85.44 265 MET A C 1
ATOM 2237 O O . MET A 1 265 ? -70.861 8.648 89.588 1.00 85.44 265 MET A O 1
ATOM 2241 N N . GLY A 1 266 ? -72.768 8.322 88.453 1.00 87.31 266 GLY A N 1
ATOM 2242 C CA . GLY A 1 266 ? -72.429 7.004 87.928 1.00 87.31 266 GLY A CA 1
ATOM 2243 C C . GLY A 1 266 ? -72.335 5.920 88.997 1.00 87.31 266 GLY A C 1
ATOM 2244 O O . GLY A 1 266 ? -71.700 4.902 88.748 1.00 87.31 266 GLY A O 1
ATOM 2245 N N . LEU A 1 267 ? -72.919 6.121 90.182 1.00 88.88 267 LEU A N 1
ATOM 2246 C CA . LEU A 1 267 ? -72.840 5.186 91.312 1.00 88.88 267 LEU A CA 1
ATOM 2247 C C . LEU A 1 267 ? -73.887 4.077 91.234 1.00 88.88 267 LEU A C 1
ATOM 2249 O O . LEU A 1 267 ? -73.683 2.971 91.732 1.00 88.88 267 LEU A O 1
ATOM 2253 N N . VAL A 1 268 ? -75.023 4.380 90.618 1.00 89.50 268 VAL A N 1
ATOM 2254 C CA . VAL A 1 268 ? -76.144 3.459 90.478 1.00 89.50 268 VAL A CA 1
ATOM 2255 C C . VAL A 1 268 ? -76.663 3.499 89.053 1.00 89.50 268 VAL A C 1
ATOM 2257 O O . VAL A 1 268 ? -76.664 4.542 88.400 1.00 89.50 268 VAL A O 1
ATOM 2260 N N . LYS A 1 269 ? -77.132 2.354 88.580 1.00 91.38 269 LYS A N 1
ATOM 2261 C CA . LYS A 1 269 ? -77.871 2.213 87.329 1.00 91.38 269 LYS A CA 1
ATOM 2262 C C . LYS A 1 269 ? -79.250 1.652 87.642 1.00 91.38 269 LYS A C 1
ATOM 2264 O O . LYS A 1 269 ? -79.424 0.878 88.582 1.00 91.38 269 LYS A O 1
ATOM 2269 N N . ILE A 1 270 ? -80.231 2.044 86.843 1.00 88.19 270 ILE A N 1
ATOM 2270 C CA . ILE A 1 270 ? -81.600 1.560 86.980 1.00 88.19 270 ILE A CA 1
ATOM 2271 C C . ILE A 1 270 ? -81.868 0.552 85.875 1.00 88.19 270 ILE A C 1
ATOM 2273 O O . ILE A 1 270 ? -81.650 0.836 84.698 1.00 88.19 270 ILE A O 1
ATOM 2277 N N . ILE A 1 271 ? -82.362 -0.617 86.262 1.00 87.94 271 ILE A N 1
ATOM 2278 C CA . ILE A 1 271 ? -82.701 -1.704 85.353 1.00 87.94 271 ILE A CA 1
ATOM 2279 C C . ILE A 1 271 ? -84.199 -1.964 85.453 1.00 87.94 271 ILE A C 1
ATOM 2281 O O . ILE A 1 271 ? -84.759 -2.099 86.542 1.00 87.94 271 ILE A O 1
ATOM 2285 N N . ARG A 1 272 ? -84.866 -2.019 84.300 1.00 83.81 272 ARG A N 1
ATOM 2286 C CA . ARG A 1 272 ? -86.284 -2.373 84.214 1.00 83.81 272 ARG A CA 1
ATOM 2287 C C . ARG A 1 272 ? -86.438 -3.883 84.375 1.00 83.81 272 ARG A C 1
ATOM 2289 O O . ARG A 1 272 ? -85.763 -4.635 83.672 1.00 83.81 272 ARG A O 1
ATOM 2296 N N . THR A 1 273 ? -87.317 -4.327 85.269 1.00 82.12 273 THR A N 1
ATOM 2297 C CA . THR A 1 273 ? -87.579 -5.759 85.452 1.00 82.12 273 THR A CA 1
ATOM 2298 C C . THR A 1 273 ? -88.551 -6.269 84.383 1.00 82.12 273 THR A C 1
ATOM 2300 O O . THR A 1 273 ? -89.342 -5.520 83.811 1.00 82.12 273 THR A O 1
ATOM 2303 N N . THR A 1 274 ? -88.445 -7.553 84.038 1.00 75.31 274 THR A N 1
ATOM 2304 C CA . THR A 1 274 ? -89.139 -8.167 82.891 1.00 75.31 274 THR A CA 1
ATOM 2305 C C . THR A 1 274 ? -90.651 -8.323 83.080 1.00 75.31 274 THR A C 1
ATOM 2307 O O . THR A 1 274 ? -91.353 -8.542 82.098 1.00 75.31 274 THR A O 1
ATOM 2310 N N . ASN A 1 275 ? -91.170 -8.150 84.300 1.00 58.06 275 ASN A N 1
ATOM 2311 C CA . ASN A 1 275 ? -92.594 -8.236 84.619 1.00 58.06 275 ASN A CA 1
ATOM 2312 C C . ASN A 1 275 ? -93.086 -6.929 85.267 1.00 58.06 275 ASN A C 1
ATOM 2314 O O . ASN A 1 275 ? -92.784 -6.649 86.423 1.00 58.06 275 ASN A O 1
ATOM 2318 N N . SER A 1 276 ? -93.933 -6.179 84.550 1.00 63.25 276 SER A N 1
ATOM 2319 C CA . SER A 1 276 ? -94.635 -4.946 84.976 1.00 63.25 276 SER A CA 1
ATOM 2320 C C . SER A 1 276 ? -93.759 -3.699 85.241 1.00 63.25 276 SER A C 1
ATOM 2322 O O . SER A 1 276 ? -92.550 -3.726 85.055 1.00 63.25 276 SER A O 1
ATOM 2324 N N . ASN A 1 277 ? -94.386 -2.547 85.534 1.00 75.62 277 ASN A N 1
ATOM 2325 C CA . ASN A 1 277 ? -93.789 -1.193 85.593 1.00 75.62 277 ASN A CA 1
ATOM 2326 C C . ASN A 1 277 ? -92.817 -0.963 86.779 1.00 75.62 277 ASN A C 1
ATOM 2328 O O . ASN A 1 277 ? -92.773 0.132 87.346 1.00 75.62 277 ASN A O 1
ATOM 2332 N N . PHE A 1 278 ? -92.057 -1.988 87.164 1.00 81.38 278 PHE A N 1
ATOM 2333 C CA . PHE A 1 278 ? -91.108 -1.940 88.267 1.00 81.38 278 PHE A CA 1
ATOM 2334 C C . PHE A 1 278 ? -89.667 -1.780 87.778 1.00 81.38 278 PHE A C 1
ATOM 2336 O O . PHE A 1 278 ? -89.280 -2.196 86.681 1.00 81.38 278 PHE A O 1
ATOM 2343 N N . TYR A 1 279 ? -88.870 -1.142 88.626 1.00 85.44 279 TYR A N 1
ATOM 2344 C CA . TYR A 1 279 ? -87.458 -0.883 88.401 1.00 85.44 279 TYR A CA 1
ATOM 2345 C C . TYR A 1 279 ? -86.646 -1.385 89.590 1.00 85.44 279 TYR A C 1
ATOM 2347 O O . TYR A 1 279 ? -87.055 -1.227 90.743 1.00 85.44 279 TYR A O 1
ATOM 2355 N N . ARG A 1 280 ? -85.475 -1.953 89.306 1.00 86.38 280 ARG A N 1
ATOM 2356 C CA . ARG A 1 280 ? -84.462 -2.300 90.302 1.00 86.38 280 ARG A CA 1
ATOM 2357 C C . ARG A 1 280 ? -83.272 -1.366 90.154 1.00 86.38 280 ARG A C 1
ATOM 2359 O O . ARG A 1 280 ? -82.873 -1.025 89.040 1.00 86.38 280 ARG A O 1
ATOM 2366 N N . VAL A 1 281 ? -82.707 -0.963 91.282 1.00 88.00 281 VAL A N 1
ATOM 2367 C CA . VAL A 1 281 ? -81.464 -0.196 91.314 1.00 88.00 281 VAL A CA 1
ATOM 2368 C C . VAL A 1 281 ? -80.309 -1.162 91.541 1.00 88.00 281 VAL A C 1
ATOM 2370 O O . VAL A 1 281 ? -80.361 -1.983 92.452 1.00 88.00 281 VAL A O 1
ATOM 2373 N N . GLU A 1 282 ? -79.274 -1.068 90.714 1.00 90.50 282 GLU A N 1
ATOM 2374 C CA . GLU A 1 282 ? -78.024 -1.806 90.880 1.00 90.50 282 GLU A CA 1
ATOM 2375 C C . GLU A 1 282 ? -76.865 -0.830 91.057 1.00 90.50 282 GLU A C 1
ATOM 2377 O O . GLU A 1 282 ? -76.820 0.225 90.419 1.00 90.50 282 GLU A O 1
ATOM 2382 N N . LEU A 1 283 ? -75.895 -1.200 91.890 1.00 89.88 283 LEU A N 1
ATOM 2383 C CA . LEU A 1 283 ? -74.634 -0.474 91.967 1.00 89.88 283 LEU A CA 1
ATOM 2384 C C . LEU A 1 283 ? -73.791 -0.735 90.717 1.00 89.88 283 LEU A C 1
ATOM 2386 O O . LEU A 1 283 ? -73.693 -1.868 90.243 1.00 89.88 283 LEU A O 1
ATOM 2390 N N . THR A 1 284 ? -73.155 0.313 90.208 1.00 91.31 284 THR A N 1
ATOM 2391 C CA . THR A 1 284 ? -72.077 0.190 89.215 1.00 91.31 284 THR A CA 1
ATOM 2392 C C . THR A 1 284 ? -70.778 -0.254 89.896 1.00 91.31 284 THR A C 1
ATOM 2394 O O . THR A 1 284 ? -70.694 -0.248 91.124 1.00 91.31 284 THR A O 1
ATOM 2397 N N . ASP A 1 285 ? -69.732 -0.575 89.131 1.00 85.94 285 ASP A N 1
ATOM 2398 C CA . ASP A 1 285 ? -68.416 -0.921 89.695 1.00 85.94 285 ASP A CA 1
ATOM 2399 C C . ASP A 1 285 ? -67.856 0.211 90.575 1.00 85.94 285 ASP A C 1
ATOM 2401 O O . ASP A 1 285 ? -67.345 -0.027 91.672 1.00 85.94 285 ASP A O 1
ATOM 2405 N N . LEU A 1 286 ? -68.051 1.464 90.145 1.00 86.56 286 LEU A N 1
ATOM 2406 C CA . LEU A 1 286 ? -67.730 2.652 90.935 1.00 86.56 286 LEU A CA 1
ATOM 2407 C C . LEU A 1 286 ? -68.596 2.735 92.201 1.00 86.56 286 LEU A C 1
ATOM 2409 O O . LEU A 1 286 ? -68.080 3.016 93.280 1.00 86.56 286 LEU A O 1
ATOM 2413 N N . GLY A 1 287 ? -69.896 2.450 92.092 1.00 86.31 287 GLY A N 1
ATOM 2414 C CA . GLY A 1 287 ? -70.810 2.370 93.231 1.00 86.31 287 GLY A CA 1
ATOM 2415 C C . GLY A 1 287 ? -70.380 1.335 94.266 1.00 86.31 287 GLY A C 1
ATOM 2416 O O . GLY A 1 287 ? -70.331 1.631 95.457 1.00 86.31 287 GLY A O 1
ATOM 2417 N N . GLN A 1 288 ? -69.996 0.138 93.827 1.00 87.69 288 GLN A N 1
ATOM 2418 C CA . GLN A 1 288 ? -69.494 -0.918 94.706 1.00 87.69 288 GLN A CA 1
ATOM 2419 C C . GLN A 1 288 ? -68.169 -0.525 95.373 1.00 87.69 288 GLN A C 1
ATOM 2421 O O . GLN A 1 288 ? -67.989 -0.766 96.569 1.00 87.69 288 GLN A O 1
ATOM 2426 N N . ALA A 1 289 ? -67.252 0.106 94.633 1.00 85.06 289 ALA A N 1
ATOM 2427 C CA . ALA A 1 289 ? -65.983 0.592 95.173 1.00 85.06 289 ALA A CA 1
ATOM 2428 C C . ALA A 1 289 ? -66.191 1.694 96.228 1.00 85.06 289 ALA A C 1
ATOM 2430 O O . ALA A 1 289 ? -65.597 1.639 97.309 1.00 85.06 289 ALA A O 1
ATOM 2431 N N . VAL A 1 290 ? -67.092 2.646 95.966 1.00 86.44 290 VAL A N 1
ATOM 2432 C CA . VAL A 1 290 ? -67.467 3.699 96.924 1.00 86.44 290 VAL A CA 1
ATOM 2433 C C . VAL A 1 290 ? -68.179 3.106 98.145 1.00 86.44 290 VAL A C 1
ATOM 2435 O O . VAL A 1 290 ? -67.865 3.484 99.271 1.00 86.44 290 VAL A O 1
ATOM 2438 N N . ALA A 1 291 ? -69.065 2.122 97.966 1.00 85.81 291 ALA A N 1
ATOM 2439 C CA . ALA A 1 291 ? -69.722 1.420 99.072 1.00 85.81 291 ALA A CA 1
ATOM 2440 C C . ALA A 1 291 ? -68.719 0.687 99.983 1.00 85.81 291 ALA A C 1
ATOM 2442 O O . ALA A 1 291 ? -68.834 0.760 101.208 1.00 85.81 291 ALA A O 1
ATOM 2443 N N . LYS A 1 292 ? -67.700 0.032 99.407 1.00 86.31 292 LYS A N 1
ATOM 2444 C CA . LYS A 1 292 ? -66.595 -0.575 100.173 1.00 86.31 292 LYS A CA 1
ATOM 2445 C C . LYS A 1 292 ? -65.774 0.477 100.925 1.00 86.31 292 LYS A C 1
ATOM 2447 O O . LYS A 1 292 ? -65.420 0.245 102.078 1.00 86.31 292 LYS A O 1
ATOM 2452 N N . MET A 1 293 ? -65.497 1.634 100.312 1.00 85.31 293 MET A N 1
ATOM 2453 C CA . MET A 1 293 ? -64.814 2.746 100.992 1.00 85.31 293 MET A CA 1
ATOM 2454 C C . MET A 1 293 ? -65.604 3.262 102.196 1.00 85.31 293 MET A C 1
ATOM 2456 O O . MET A 1 293 ? -65.022 3.413 103.265 1.00 85.31 293 MET A O 1
ATOM 2460 N N . ILE A 1 294 ? -66.915 3.463 102.047 1.00 85.81 294 ILE A N 1
ATOM 2461 C CA . ILE A 1 294 ? -67.805 3.880 103.142 1.00 85.81 294 ILE A CA 1
ATOM 2462 C C . ILE A 1 294 ? -67.776 2.863 104.288 1.00 85.81 294 ILE A C 1
ATOM 2464 O O . ILE A 1 294 ? -67.672 3.240 105.454 1.00 85.81 294 ILE A O 1
ATOM 2468 N N . LEU A 1 295 ? -67.847 1.567 103.965 1.00 84.44 295 LEU A N 1
ATOM 2469 C CA . LEU A 1 295 ? -67.790 0.496 104.959 1.00 84.44 295 LEU A CA 1
ATOM 2470 C C . LEU A 1 295 ? -66.469 0.530 105.746 1.00 84.44 295 LEU A C 1
ATOM 2472 O O . LEU A 1 295 ? -66.488 0.463 106.973 1.00 84.44 295 LEU A O 1
ATOM 2476 N N . ASN A 1 296 ? -65.338 0.674 105.050 1.00 83.56 296 ASN A N 1
ATOM 2477 C CA . ASN A 1 296 ? -64.017 0.756 105.675 1.00 83.56 296 ASN A CA 1
ATOM 2478 C C . ASN A 1 296 ? -63.861 2.013 106.545 1.00 83.56 296 ASN A C 1
ATOM 2480 O O . ASN A 1 296 ? -63.306 1.930 107.637 1.00 83.56 296 ASN A O 1
ATOM 2484 N N . ASP A 1 297 ? -64.379 3.162 106.106 1.00 84.56 297 ASP A N 1
ATOM 2485 C CA . ASP A 1 297 ? -64.340 4.409 106.882 1.00 84.56 297 ASP A CA 1
ATOM 2486 C C . ASP A 1 297 ? -65.185 4.302 108.167 1.00 84.56 297 ASP A C 1
ATOM 2488 O O . ASP A 1 297 ? -64.781 4.764 109.233 1.00 84.56 297 ASP A O 1
ATOM 2492 N N . LYS A 1 298 ? -66.324 3.598 108.115 1.00 81.38 298 LYS A N 1
ATOM 2493 C CA . LYS A 1 298 ? -67.144 3.292 109.303 1.00 81.38 298 LYS A CA 1
ATOM 2494 C C . LYS A 1 298 ? -66.494 2.291 110.259 1.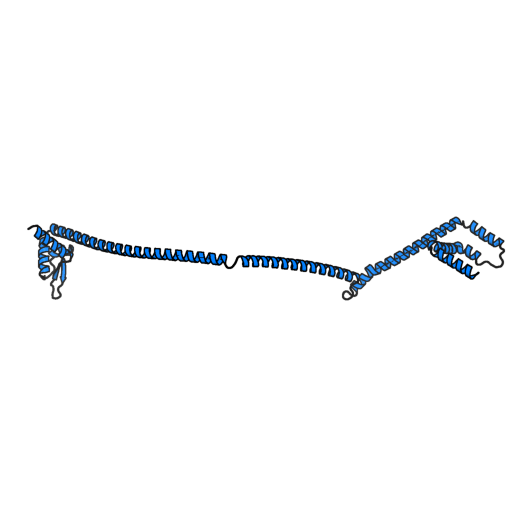00 81.38 298 LYS A C 1
ATOM 2496 O O . LYS A 1 298 ? -66.741 2.373 111.460 1.00 81.38 298 LYS A O 1
ATOM 2501 N N . LEU A 1 299 ? -65.715 1.339 109.745 1.00 76.69 299 LEU A N 1
ATOM 2502 C CA . LEU A 1 299 ? -64.965 0.380 110.563 1.00 76.69 299 LEU A CA 1
ATOM 2503 C C . LEU A 1 299 ? -63.769 1.036 111.266 1.00 76.69 299 LEU A C 1
ATOM 2505 O O . LEU A 1 299 ? -63.457 0.645 112.382 1.00 76.69 299 LEU A O 1
ATOM 2509 N N . ASN A 1 300 ? -63.141 2.038 110.644 1.00 75.06 300 ASN A N 1
ATOM 2510 C CA . ASN A 1 300 ? -61.999 2.759 111.217 1.00 75.06 300 ASN A CA 1
ATOM 2511 C C . ASN A 1 300 ? -62.395 3.881 112.200 1.00 75.06 300 ASN A C 1
ATOM 2513 O O . ASN A 1 300 ? -61.552 4.318 112.977 1.00 75.06 300 ASN A O 1
ATOM 2517 N N . ASN A 1 301 ? -63.649 4.352 112.170 1.00 67.19 301 ASN A N 1
ATOM 2518 C CA . ASN A 1 301 ? -64.182 5.400 113.059 1.00 67.19 301 ASN A CA 1
ATOM 2519 C C . ASN A 1 301 ? -65.055 4.851 114.219 1.00 67.19 301 ASN A C 1
ATOM 2521 O O . ASN A 1 301 ? -65.814 5.608 114.828 1.00 67.19 301 ASN A O 1
ATOM 2525 N N . LYS A 1 302 ? -64.973 3.546 114.510 1.00 51.19 302 LYS A N 1
ATOM 2526 C CA . LYS A 1 302 ? -65.586 2.866 115.667 1.00 51.19 302 LYS A CA 1
ATOM 2527 C C . LYS A 1 302 ? -64.513 2.405 116.644 1.00 51.19 302 LYS A C 1
ATOM 2529 O O . LYS A 1 302 ? -64.810 2.439 117.857 1.00 51.19 302 LYS A O 1
#

Foldseek 3Di:
DVVVVVVVVVVVCVVQVVPVLSVLLVVLLCVVVVVLVCCVPPPDPPDDPVVSVVVVVVVCVVPPPVVSSVVSSVVSVVVVVVVVVVVVVVVVVVCCCVVPVVVVCCVVPPVDDDDDVVNVVVVVVVVVVVVVVVVVVVVVVVVVVVVVVVVVVVVVVVCVVVDDPPVVVVVVVVVVVVVVVVVVVVVVVVVVVVVVVVVVVVVVVVVVVVVVVVVVVVLVVLLVVLLVVCVVVVVVVVLVVLAVCLVVFHKDQDDDPNCVVVVVSVQWDWDQDPDDNIIHIHGDPSNVSNVVVVVVVVVVVD